Protein 6E8A (pdb70)

Solvent-accessible surface area: 17397 Å² total; per-residue (Å²): 127,76,29,161,104,56,75,88,137,161,53,185,75,66,78,58,55,76,51,59,110,81,108,68,31,40,71,21,72,29,131,31,90,76,102,79,92,132,68,38,145,93,42,123,95,16,28,30,30,22,34,0,73,55,35,153,49,48,18,65,74,1,0,24,87,7,0,47,62,21,29,92,133,6,74,76,5,25,1,16,20,8,107,67,34,136,33,154,90,51,75,2,12,11,1,0,0,7,38,43,46,172,81,133,54,27,0,0,0,4,0,1,0,67,25,125,118,62,6,30,20,13,23,0,37,7,54,7,142,67,80,136,146,6,42,70,50,0,73,89,58,18,132,103,48,83,27,225,68,149,106,59,78,84,132,158,51,181,73,82,79,70,67,79,79,78,108,73,104,55,36,50,50,76,181,40,97,77,76,74,93,130,72,33,146,91,43,111,100,16,28,24,27,15,34,7,86,77,38,146,85,47,16,28,47,3,0,17,147,6,0,75,55,8,41,94,110,5,119,148,0,57,0,23,12,2,63,45,27,136,27,128,79,69,81,2,2,18,1,1,0,13,48,42,51,171,79,132,67,31,2,2,0,6,3,1,1,66,45,125,126,55,13,19,16,16,18,0,38,11,53,9,138,103,89,142,137,6,47,70,45,0,77,88,61,11,100,101,40,118,76

B-factor: mean 71.04, std 31.71, range [31.82, 235.48]

Sequence (291 aa):
ASGQPISLMDGKLSFSLPADMTDQSGKLGTQANNMHVYSDPTGQKAVIVIVGDNTDEALPVLANRLLEQQRSRDPQLQVVTNKSIELKGHTLQQLDSIISAKGQTAYSSIVLGKVDNQLLTIQVTLPADNQQKAQTTAENIINTLVIKGQPISLMDGKLSFSLPADMTDQSGKLQANNMHVYSDPTGQKAVIVIVGDNTDEALPVLANRLLEQQRSRDPQLQVVTNKSIELKGHTLQQLDSIISAKGQTAYSSIVLGKVDNQLLTIQVTLPADNQQKAQTTAENIINTLVI

Structure (mmCIF, N/CA/C/O backbone):
data_6E8A
#
_entry.id   6E8A
#
_cell.length_a   41.715
_cell.length_b   41.715
_cell.length_c   533.438
_cell.angle_alpha   90.000
_cell.angle_beta   90.000
_cell.angle_gamma   120.000
#
_symmetry.space_group_name_H-M   'P 65 2 2'
#
loop_
_entity.id
_entity.type
_entity.pdbx_description
1 polymer 'DUF1795 domain-containing protein'
2 water water
#
loop_
_atom_site.group_PDB
_atom_site.id
_atom_site.type_symbol
_atom_site.label_atom_id
_atom_site.label_alt_id
_atom_site.label_comp_id
_atom_site.label_asym_id
_atom_site.label_entity_id
_atom_site.label_seq_id
_atom_site.pdbx_PDB_ins_code
_atom_site.Cartn_x
_atom_site.Cartn_y
_atom_site.Cartn_z
_atom_site.occupancy
_atom_site.B_iso_or_equiv
_atom_site.auth_seq_id
_atom_site.auth_comp_id
_atom_site.auth_asym_id
_atom_site.auth_atom_id
_atom_site.pdbx_PDB_model_num
ATOM 1 N N . ALA A 1 9 ? 6.565 -26.372 40.895 1.00 61.76 38 ALA A N 1
ATOM 2 C CA . ALA A 1 9 ? 7.541 -27.257 40.195 1.00 57.00 38 ALA A CA 1
ATOM 3 C C . ALA A 1 9 ? 8.948 -27.020 40.760 1.00 52.90 38 ALA A C 1
ATOM 4 O O . ALA A 1 9 ? 9.449 -25.861 40.821 1.00 47.63 38 ALA A O 1
ATOM 6 N N . SER A 1 10 ? 9.597 -28.102 41.194 1.00 49.10 39 SER A N 1
ATOM 7 C CA . SER A 1 10 ? 10.977 -27.996 41.570 1.00 48.27 39 SER A CA 1
ATOM 8 C C . SER A 1 10 ? 11.851 -28.342 40.348 1.00 44.98 39 SER A C 1
ATOM 9 O O . SER A 1 10 ? 11.370 -28.848 39.313 1.00 44.02 39 SER A O 1
ATOM 12 N N . GLY A 1 11 ? 13.106 -27.894 40.370 1.00 42.37 40 GLY A N 1
ATOM 13 C CA . GLY A 1 11 ? 14.057 -28.239 39.323 1.00 43.54 40 GLY A CA 1
ATOM 14 C C . GLY A 1 11 ? 14.663 -29.608 39.571 1.00 43.21 40 GLY A C 1
ATOM 15 O O . GLY A 1 11 ? 14.162 -30.351 40.397 1.00 39.98 40 GLY A O 1
ATOM 16 N N . GLN A 1 12 ? 15.765 -29.918 38.878 1.00 42.94 41 GLN A N 1
ATOM 17 C CA . GLN A 1 12 ? 16.520 -31.136 39.131 1.00 43.34 41 GLN A CA 1
ATOM 18 C C . GLN A 1 12 ? 17.208 -31.011 40.490 1.00 41.49 41 GLN A C 1
ATOM 19 O O . GLN A 1 12 ? 17.640 -29.928 40.875 1.00 40.22 41 GLN A O 1
ATOM 25 N N . PRO A 1 13 ? 17.366 -32.101 41.247 1.00 40.80 42 PRO A N 1
ATOM 26 C CA . PRO A 1 13 ? 18.111 -32.046 42.493 1.00 40.79 42 PRO A CA 1
ATOM 27 C C . PRO A 1 13 ? 19.521 -31.490 42.254 1.00 41.31 42 PRO A C 1
ATOM 28 O O . PRO A 1 13 ? 20.119 -31.741 41.218 1.00 40.64 42 PRO A O 1
ATOM 32 N N . ILE A 1 14 ? 20.004 -30.723 43.229 1.00 41.64 43 ILE A N 1
ATOM 33 C CA . ILE A 1 14 ? 21.343 -30.154 43.228 1.00 42.53 43 ILE A CA 1
ATOM 34 C C . ILE A 1 14 ? 22.186 -30.904 44.254 1.00 44.32 43 ILE A C 1
ATOM 35 O O . ILE A 1 14 ? 21.727 -31.091 45.387 1.00 42.89 43 ILE A O 1
ATOM 40 N N . SER A 1 15 ? 23.392 -31.305 43.831 1.00 45.92 44 SER A N 1
ATOM 41 C CA . SER A 1 15 ? 24.387 -31.964 44.691 1.00 50.12 44 SER A CA 1
ATOM 42 C C . SER A 1 15 ? 25.633 -31.087 44.850 1.00 50.90 44 SER A C 1
ATOM 43 O O . SER A 1 15 ? 26.243 -30.704 43.850 1.00 53.80 44 SER A O 1
ATOM 46 N N . LEU A 1 16 ? 26.000 -30.806 46.104 1.00 5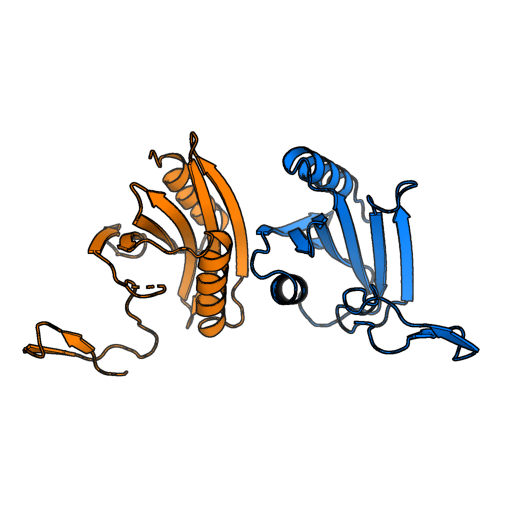0.03 45 LEU A N 1
ATOM 47 C CA . LEU A 1 16 ? 27.155 -29.999 46.459 1.00 52.17 45 LEU A CA 1
ATOM 48 C C . LEU A 1 16 ? 28.008 -30.744 47.484 1.00 54.72 45 LEU A C 1
ATOM 49 O O . LEU A 1 16 ? 27.657 -31.859 47.854 1.00 53.35 45 LEU A O 1
ATOM 54 N N . MET A 1 17 ? 29.106 -30.111 47.925 1.00 57.35 46 MET A N 1
ATOM 55 C CA . MET A 1 17 ? 30.039 -30.701 48.883 1.00 61.62 46 MET A CA 1
ATOM 56 C C . MET A 1 17 ? 30.391 -32.134 48.450 1.00 63.91 46 MET A C 1
ATOM 57 O O . MET A 1 17 ? 30.269 -33.075 49.249 1.00 65.05 46 MET A O 1
ATOM 62 N N . ASP A 1 18 ? 30.783 -32.287 47.176 1.00 65.64 47 ASP A N 1
ATOM 63 C CA . ASP A 1 18 ? 31.106 -33.583 46.536 1.00 68.42 47 ASP A CA 1
ATOM 64 C C . ASP A 1 18 ? 30.039 -34.642 46.827 1.00 65.89 47 ASP A C 1
ATOM 65 O O . ASP A 1 18 ? 30.371 -35.785 47.140 1.00 68.68 47 ASP A O 1
ATOM 70 N N . GLY A 1 19 ? 28.766 -34.261 46.715 1.00 61.93 48 GLY A N 1
ATOM 71 C CA . GLY A 1 19 ? 27.651 -35.183 46.820 1.00 59.25 48 GLY A CA 1
ATOM 72 C C . GLY A 1 19 ? 27.143 -35.367 48.241 1.00 59.57 48 GLY A C 1
ATOM 73 O O . GLY A 1 19 ? 26.140 -36.064 48.437 1.00 59.03 48 GLY A O 1
ATOM 74 N N . LYS A 1 20 ? 27.801 -34.746 49.233 1.00 60.00 49 LYS A N 1
ATOM 75 C CA . LYS A 1 20 ? 27.438 -34.917 50.638 1.00 61.05 49 LYS A CA 1
ATOM 76 C C . LYS A 1 20 ? 26.140 -34.162 50.953 1.00 57.33 49 LYS A C 1
ATOM 77 O O . LYS A 1 20 ? 25.376 -34.569 51.832 1.00 55.89 49 LYS A O 1
ATOM 83 N N . LEU A 1 21 ? 25.912 -33.050 50.237 1.00 54.77 50 LEU A N 1
ATOM 84 C CA . LEU A 1 21 ? 24.761 -32.165 50.437 1.00 51.90 50 LEU A CA 1
ATOM 85 C C . LEU A 1 21 ? 23.921 -32.156 49.161 1.00 48.44 50 LEU A C 1
ATOM 86 O O . LEU A 1 21 ? 24.454 -31.916 48.086 1.00 46.38 50 LEU A O 1
ATOM 91 N N . SER A 1 22 ? 22.611 -32.367 49.312 1.00 45.69 51 SER A N 1
ATOM 92 C CA . SER A 1 22 ? 21.678 -32.278 48.212 1.00 45.29 51 SER A CA 1
ATOM 93 C C . SER A 1 22 ? 20.400 -31.545 48.644 1.00 42.39 51 SER A C 1
ATOM 94 O O . SER A 1 22 ? 20.018 -31.582 49.808 1.00 43.10 51 SER A O 1
ATOM 97 N N . PHE A 1 23 ? 19.744 -30.893 47.685 1.00 39.72 52 PHE A N 1
ATOM 98 C CA . PHE A 1 23 ? 18.482 -30.196 47.868 1.00 38.79 52 PHE A CA 1
ATOM 99 C C . PHE A 1 23 ? 17.855 -29.917 46.487 1.00 37.63 52 PHE A C 1
ATOM 100 O O . PHE A 1 23 ? 18.447 -30.214 45.470 1.00 37.57 52 PHE A O 1
ATOM 108 N N . SER A 1 24 ? 16.658 -29.328 46.476 1.00 38.30 53 SER A N 1
ATOM 109 C CA . SER A 1 24 ? 15.923 -28.951 45.276 1.00 39.27 53 SER A CA 1
ATOM 110 C C . SER A 1 24 ? 15.371 -27.544 45.448 1.00 38.59 53 SER A C 1
ATOM 111 O O . SER A 1 24 ? 14.903 -27.198 46.516 1.00 38.29 53 SER A O 1
ATOM 114 N N . LEU A 1 25 ? 15.330 -26.796 44.350 1.00 37.25 54 LEU A N 1
ATOM 115 C CA . LEU A 1 25 ? 14.849 -25.406 44.336 1.00 38.09 54 LEU A CA 1
ATOM 116 C C . LEU A 1 25 ? 13.679 -25.264 43.364 1.00 37.79 54 LEU A C 1
ATOM 117 O O . LEU A 1 25 ? 13.501 -26.088 42.475 1.00 36.74 54 LEU A O 1
ATOM 122 N N . PRO A 1 26 ? 12.848 -24.213 43.499 1.00 38.49 55 PRO A N 1
ATOM 123 C CA . PRO A 1 26 ? 11.919 -23.830 42.438 1.00 39.47 55 PRO A CA 1
ATOM 124 C C . PRO A 1 26 ? 12.645 -23.890 41.081 1.00 39.29 55 PRO A C 1
ATOM 125 O O . PRO A 1 26 ? 13.841 -23.511 40.962 1.00 38.51 55 PRO A O 1
ATOM 129 N N . ALA A 1 27 ? 11.927 -24.386 40.074 1.00 39.38 56 ALA A N 1
ATOM 130 C CA . ALA A 1 27 ? 12.498 -24.716 38.755 1.00 40.87 56 ALA A CA 1
ATOM 131 C C . ALA A 1 27 ? 13.099 -23.485 38.056 1.00 42.00 56 ALA A C 1
ATOM 132 O O . ALA A 1 27 ? 14.034 -23.640 37.279 1.00 43.43 56 ALA A O 1
ATOM 134 N N . ASP A 1 28 ? 12.606 -22.282 38.371 1.00 42.79 57 ASP A N 1
ATOM 135 C CA . ASP A 1 28 ? 13.092 -21.025 37.756 1.00 44.07 57 ASP A CA 1
ATOM 136 C C . ASP A 1 28 ? 14.478 -20.631 38.297 1.00 42.58 57 ASP A C 1
ATOM 137 O O . ASP A 1 28 ? 15.110 -19.691 37.778 1.00 42.03 57 ASP A O 1
ATOM 142 N N . MET A 1 29 ? 14.981 -21.304 39.342 1.00 40.59 58 MET A N 1
ATOM 143 C CA . MET A 1 29 ? 16.279 -20.941 39.938 1.00 40.80 58 MET A CA 1
ATOM 144 C C . MET A 1 29 ? 17.392 -21.833 39.373 1.00 42.21 58 MET A C 1
ATOM 145 O O . MET A 1 29 ? 17.298 -23.064 39.398 1.00 45.28 58 MET A O 1
ATOM 150 N N . THR A 1 30 ? 18.450 -21.211 38.833 1.00 41.42 59 THR A N 1
ATOM 151 C CA . THR A 1 30 ? 19.495 -21.949 38.154 1.00 42.08 59 THR A CA 1
ATOM 152 C C . THR A 1 30 ? 20.866 -21.463 38.619 1.00 41.45 59 THR A C 1
ATOM 153 O O . THR A 1 30 ? 21.023 -20.353 39.069 1.00 38.62 59 THR A O 1
ATOM 157 N N . ASP A 1 31 ? 21.864 -22.318 38.445 1.00 42.69 60 ASP A N 1
ATOM 158 C CA . ASP A 1 31 ? 23.246 -22.021 38.735 1.00 45.10 60 ASP A CA 1
ATOM 159 C C . ASP A 1 31 ? 23.694 -20.776 37.974 1.00 46.62 60 ASP A C 1
ATOM 160 O O . ASP A 1 31 ? 23.537 -20.740 36.747 1.00 47.36 60 ASP A O 1
ATOM 165 N N . GLN A 1 32 ? 24.279 -19.790 38.680 1.00 45.78 61 GLN A N 1
ATOM 166 C CA . GLN A 1 32 ? 24.665 -18.539 38.070 1.00 47.73 61 GLN A CA 1
ATOM 167 C C . GLN A 1 32 ? 26.092 -18.616 37.497 1.00 51.50 61 GLN A C 1
ATOM 168 O O . GLN A 1 32 ? 26.477 -17.724 36.786 1.00 51.29 61 GLN A O 1
ATOM 174 N N . SER A 1 33 ? 26.849 -19.671 37.803 1.00 53.17 62 SER A N 1
ATOM 175 C CA . SER A 1 33 ? 28.149 -19.896 37.190 1.00 58.74 62 SER A CA 1
ATOM 176 C C . SER A 1 33 ? 27.965 -20.850 36.010 1.00 61.12 62 SER A C 1
ATOM 177 O O . SER A 1 33 ? 27.007 -21.595 35.958 1.00 63.04 62 SER A O 1
ATOM 180 N N . GLY A 1 34 ? 28.867 -20.780 35.041 1.00 64.98 63 GLY A N 1
ATOM 181 C CA . GLY A 1 34 ? 28.855 -21.691 33.898 1.00 69.44 63 GLY A CA 1
ATOM 182 C C . GLY A 1 34 ? 27.776 -21.388 32.860 1.00 69.35 63 GLY A C 1
ATOM 183 O O . GLY A 1 34 ? 27.554 -22.210 31.965 1.00 67.53 63 GLY A O 1
ATOM 184 N N . LYS A 1 35 ? 27.155 -20.199 32.918 1.00 67.45 64 LYS A N 1
ATOM 185 C CA . LYS A 1 35 ? 26.103 -19.832 31.954 1.00 67.34 64 LYS A CA 1
ATOM 186 C C . LYS A 1 35 ? 26.650 -19.779 30.518 1.00 68.12 64 LYS A C 1
ATOM 187 O O . LYS A 1 35 ? 25.878 -19.872 29.586 1.00 67.38 64 LYS A O 1
ATOM 193 N N . LEU A 1 36 ? 27.962 -19.597 30.349 1.00 69.62 65 LEU A N 1
ATOM 194 C CA . LEU A 1 36 ? 28.569 -19.617 29.023 1.00 74.41 65 LEU A CA 1
ATOM 195 C C . LEU A 1 36 ? 29.323 -20.936 28.759 1.00 78.19 65 LEU A C 1
ATOM 196 O O . LEU A 1 36 ? 30.042 -21.031 27.765 1.00 80.20 65 LEU A O 1
ATOM 201 N N . GLY A 1 37 ? 29.144 -21.948 29.621 1.00 77.99 66 GLY A N 1
ATOM 202 C CA . GLY A 1 37 ? 29.796 -23.271 29.455 1.00 82.74 66 GLY A CA 1
ATOM 203 C C . GLY A 1 37 ? 31.271 -23.293 29.858 1.00 86.46 66 GLY A C 1
ATOM 204 O O . GLY A 1 37 ? 31.848 -24.367 30.010 1.00 89.15 66 GLY A O 1
ATOM 205 N N . THR A 1 38 ? 31.885 -22.111 30.011 1.00 88.80 67 THR A N 1
ATOM 206 C CA . THR A 1 38 ? 33.244 -21.935 30.548 1.00 90.81 67 THR A CA 1
ATOM 207 C C . THR A 1 38 ? 33.264 -22.355 32.027 1.00 89.57 67 THR A C 1
ATOM 208 O O . THR A 1 38 ? 32.286 -22.150 32.757 1.00 83.49 67 THR A O 1
ATOM 212 N N . GLN A 1 39 ? 34.385 -22.941 32.467 1.00 78.73 68 GLN A N 1
ATOM 213 C CA . GLN A 1 39 ? 34.548 -23.334 33.865 1.00 80.70 68 GLN A CA 1
ATOM 214 C C . GLN A 1 39 ? 34.982 -22.111 34.680 1.00 76.84 68 GLN A C 1
ATOM 215 O O . GLN A 1 39 ? 36.003 -21.491 34.366 1.00 72.65 68 GLN A O 1
ATOM 221 N N . ALA A 1 40 ? 34.184 -21.793 35.712 1.00 72.18 69 ALA A N 1
ATOM 222 C CA . ALA A 1 40 ? 34.421 -20.690 36.643 1.00 69.22 69 ALA A CA 1
ATOM 223 C C . ALA A 1 40 ? 35.497 -21.088 37.660 1.00 68.84 69 ALA A C 1
ATOM 224 O O . ALA A 1 40 ? 35.377 -22.101 38.322 1.00 73.86 69 ALA A O 1
ATOM 226 N N . ASN A 1 41 ? 36.533 -20.254 37.771 1.00 65.01 70 ASN A N 1
ATOM 227 C CA . ASN A 1 41 ? 37.656 -20.440 38.685 1.00 65.73 70 ASN A CA 1
ATOM 228 C C . ASN A 1 41 ? 37.402 -19.643 39.973 1.00 61.47 70 ASN A C 1
ATOM 229 O O . ASN A 1 41 ? 37.775 -20.064 41.055 1.00 60.91 70 ASN A O 1
ATOM 234 N N . ASN A 1 42 ? 36.788 -18.471 39.827 1.00 58.36 71 ASN A N 1
ATOM 235 C CA . ASN A 1 42 ? 36.570 -17.551 40.938 1.00 60.33 71 ASN A CA 1
ATOM 236 C C . ASN A 1 42 ? 35.170 -16.952 40.799 1.00 55.21 71 ASN A C 1
ATOM 237 O O . ASN A 1 42 ? 34.751 -16.613 39.683 1.00 49.97 71 ASN A O 1
ATOM 242 N N . MET A 1 43 ? 34.469 -16.819 41.930 1.00 50.69 72 MET A N 1
ATOM 243 C CA . MET A 1 43 ? 33.203 -16.101 41.956 1.00 48.73 72 MET A CA 1
ATOM 244 C C . MET A 1 43 ? 33.135 -15.233 43.217 1.00 48.02 72 MET A C 1
ATOM 245 O O . MET A 1 43 ? 33.507 -15.675 44.308 1.00 44.84 72 MET A O 1
ATOM 250 N N . HIS A 1 44 ? 32.638 -14.005 43.043 1.00 42.78 73 HIS A N 1
ATOM 251 C CA . HIS A 1 44 ? 32.432 -13.047 44.130 1.00 44.06 73 HIS A CA 1
ATOM 252 C C . HIS A 1 44 ? 31.022 -12.491 44.028 1.00 41.46 73 HIS A C 1
ATOM 253 O O . HIS A 1 44 ? 30.544 -12.236 42.913 1.00 39.79 73 HIS A O 1
ATOM 260 N N . VAL A 1 45 ? 30.370 -12.341 45.189 1.00 38.62 74 VAL A N 1
ATOM 261 C CA . VAL A 1 45 ? 29.014 -11.874 45.252 1.00 36.85 74 VAL A CA 1
ATOM 262 C C . VAL A 1 45 ? 28.937 -10.725 46.248 1.00 37.71 74 VAL A C 1
ATOM 263 O O . VAL A 1 45 ? 29.333 -10.875 47.422 1.00 39.10 74 VAL A O 1
ATOM 267 N N . TYR A 1 46 ? 28.391 -9.601 45.779 1.00 35.40 75 TYR A N 1
ATOM 268 C CA . TYR A 1 46 ? 28.115 -8.444 46.588 1.00 35.48 75 TYR A CA 1
ATOM 269 C C . TYR A 1 46 ? 26.621 -8.184 46.539 1.00 37.04 75 TYR A C 1
ATOM 270 O O . TYR A 1 46 ? 26.035 -8.254 45.470 1.00 38.89 75 TYR A O 1
ATOM 279 N N . SER A 1 47 ? 26.003 -7.888 47.682 1.00 35.04 76 SER A N 1
ATOM 280 C CA . SER A 1 47 ? 24.587 -7.619 47.648 1.00 34.36 76 SER A CA 1
ATOM 281 C C . SER A 1 47 ? 24.202 -6.719 48.809 1.00 36.22 76 SER A C 1
ATOM 282 O O . SER A 1 47 ? 24.922 -6.628 49.822 1.00 35.89 76 SER A O 1
ATOM 285 N N . ASP A 1 48 ? 23.058 -6.059 48.653 1.00 36.54 77 ASP A N 1
ATOM 286 C CA . ASP A 1 48 ? 22.426 -5.348 49.771 1.00 37.52 77 ASP A CA 1
ATOM 287 C C . ASP A 1 48 ? 21.860 -6.388 50.758 1.00 39.31 77 ASP A C 1
ATOM 288 O O . ASP A 1 48 ? 21.856 -7.585 50.478 1.00 37.80 77 ASP A O 1
ATOM 293 N N . PRO A 1 49 ? 21.340 -5.978 51.934 1.00 43.06 78 PRO A N 1
ATOM 294 C CA . PRO A 1 49 ? 20.851 -6.923 52.941 1.00 44.30 78 PRO A CA 1
ATOM 295 C C . PRO A 1 49 ? 19.709 -7.841 52.484 1.00 44.31 78 PRO A C 1
ATOM 296 O O . PRO A 1 49 ? 19.576 -8.916 53.010 1.00 48.15 78 PRO A O 1
ATOM 300 N N . THR A 1 50 ? 18.922 -7.400 51.498 1.00 42.44 79 THR A N 1
ATOM 301 C CA . THR A 1 50 ? 17.770 -8.134 51.018 1.00 45.93 79 THR A CA 1
ATOM 302 C C . THR A 1 50 ? 18.146 -9.100 49.887 1.00 46.63 79 THR A C 1
ATOM 303 O O . THR A 1 50 ? 17.303 -9.880 49.444 1.00 49.04 79 THR A O 1
ATOM 307 N N . GLY A 1 51 ? 19.372 -8.966 49.354 1.00 43.79 80 GLY A N 1
ATOM 308 C CA . GLY A 1 51 ? 19.846 -9.695 48.181 1.00 43.44 80 GLY A CA 1
ATOM 309 C C . GLY A 1 51 ? 19.209 -9.250 46.879 1.00 43.77 80 GLY A C 1
ATOM 310 O O . GLY A 1 51 ? 19.487 -9.830 45.820 1.00 48.55 80 GLY A O 1
ATOM 311 N N . GLN A 1 52 ? 18.364 -8.213 46.907 1.00 41.36 81 GLN A N 1
ATOM 312 C CA . GLN A 1 52 ? 17.654 -7.829 45.699 1.00 43.07 81 GLN A CA 1
ATOM 313 C C . GLN A 1 52 ? 18.535 -6.974 44.782 1.00 40.80 81 GLN A C 1
ATOM 314 O O . GLN A 1 52 ? 18.303 -6.942 43.554 1.00 39.11 81 GLN A O 1
ATOM 320 N N . LYS A 1 53 ? 19.560 -6.322 45.351 1.00 38.30 82 LYS A N 1
ATOM 321 C CA . LYS A 1 53 ? 20.587 -5.594 44.580 1.00 39.37 82 LYS A CA 1
ATOM 322 C C . LYS A 1 53 ? 21.876 -6.408 44.691 1.00 36.87 82 LYS A C 1
ATOM 323 O O . LYS A 1 53 ? 22.307 -6.707 45.788 1.00 37.47 82 LYS A O 1
ATOM 329 N N . ALA A 1 54 ? 22.442 -6.852 43.571 1.00 35.06 83 ALA A N 1
ATOM 330 C CA . ALA A 1 54 ? 23.525 -7.805 43.593 1.00 34.21 83 ALA A CA 1
ATOM 331 C C . ALA A 1 54 ? 24.474 -7.553 42.412 1.00 34.70 83 ALA A C 1
ATOM 332 O O . ALA A 1 54 ? 24.053 -7.167 41.312 1.00 33.59 83 ALA A O 1
ATOM 334 N N . VAL A 1 55 ? 25.750 -7.808 42.667 1.00 35.02 84 VAL A N 1
ATOM 335 C CA . VAL A 1 55 ? 26.797 -7.851 41.661 1.00 35.42 84 VAL A CA 1
ATOM 336 C C . VAL A 1 55 ? 27.497 -9.187 41.832 1.00 35.44 84 VAL A C 1
ATOM 337 O O . VAL A 1 55 ? 27.972 -9.483 42.931 1.00 34.67 84 VAL A O 1
ATOM 341 N N . ILE A 1 56 ? 27.530 -9.988 40.753 1.00 34.73 85 ILE A N 1
ATOM 342 C CA . ILE A 1 56 ? 28.243 -11.250 40.756 1.00 36.17 85 ILE A CA 1
ATOM 343 C C . ILE A 1 56 ? 29.402 -11.119 39.780 1.00 37.61 85 ILE A C 1
ATOM 344 O O . ILE A 1 56 ? 29.183 -10.785 38.616 1.00 36.07 85 ILE A O 1
ATOM 349 N N . VAL A 1 57 ? 30.613 -11.389 40.259 1.00 36.89 86 VAL A N 1
ATOM 350 C CA . VAL A 1 57 ? 31.799 -11.338 39.426 1.00 39.09 86 VAL A CA 1
ATOM 351 C C . VAL A 1 57 ? 32.319 -12.765 39.282 1.00 39.36 86 VAL A C 1
ATOM 352 O O . VAL A 1 57 ? 32.597 -13.391 40.298 1.00 40.08 86 VAL A O 1
ATOM 356 N N . ILE A 1 58 ? 32.428 -13.238 38.034 1.00 39.87 87 ILE A N 1
ATOM 357 C CA . ILE A 1 58 ? 32.966 -14.563 37.725 1.00 42.46 87 ILE A CA 1
ATOM 358 C C . ILE A 1 58 ? 34.193 -14.420 36.830 1.00 43.67 87 ILE A C 1
ATOM 359 O O . ILE A 1 58 ? 34.155 -13.710 35.824 1.00 43.99 87 ILE A O 1
ATOM 364 N N . VAL A 1 59 ? 35.256 -15.130 37.201 1.00 44.40 88 VAL A N 1
ATOM 365 C CA . VAL A 1 59 ? 36.473 -15.244 36.433 1.00 47.52 88 VAL A CA 1
ATOM 366 C C . VAL A 1 59 ? 36.630 -16.720 36.057 1.00 49.07 88 VAL A C 1
ATOM 367 O O . VAL A 1 59 ? 36.632 -17.566 36.929 1.00 49.56 88 VAL A O 1
ATOM 371 N N . GLY A 1 60 ? 36.681 -17.010 34.754 1.00 50.00 89 GLY A N 1
ATOM 372 C CA . GLY A 1 60 ? 36.829 -18.374 34.243 1.00 52.27 89 GLY A CA 1
ATOM 373 C C . GLY A 1 60 ? 37.878 -18.470 33.150 1.00 54.77 89 GLY A C 1
ATOM 374 O O . GLY A 1 60 ? 38.498 -17.477 32.794 1.00 55.61 89 GLY A O 1
ATOM 375 N N . ASP A 1 61 ? 38.042 -19.670 32.592 1.00 57.88 90 ASP A N 1
ATOM 376 C CA . ASP A 1 61 ? 38.971 -19.926 31.495 1.00 62.19 90 ASP A CA 1
ATOM 377 C C . ASP A 1 61 ? 38.548 -19.102 30.272 1.00 61.01 90 ASP A C 1
ATOM 378 O O . ASP A 1 61 ? 37.369 -18.789 30.087 1.00 57.17 90 ASP A O 1
ATOM 383 N N . ASN A 1 62 ? 39.530 -18.742 29.442 1.00 63.13 91 ASN A N 1
ATOM 384 C CA . ASN A 1 62 ? 39.273 -17.984 28.232 1.00 64.41 91 ASN A CA 1
ATOM 385 C C . ASN A 1 62 ? 38.481 -18.873 27.267 1.00 65.64 91 ASN A C 1
ATOM 386 O O . ASN A 1 62 ? 38.426 -20.072 27.433 1.00 65.57 91 ASN A O 1
ATOM 391 N N . THR A 1 63 ? 37.841 -18.242 26.282 1.00 66.66 92 THR A N 1
ATOM 392 C CA . THR A 1 63 ? 37.247 -18.921 25.150 1.00 70.23 92 THR A CA 1
ATOM 393 C C . THR A 1 63 ? 37.634 -18.204 23.856 1.00 72.65 92 THR A C 1
ATOM 394 O O . THR A 1 63 ? 37.902 -17.015 23.867 1.00 71.12 92 THR A O 1
ATOM 398 N N . ASP A 1 64 ? 37.604 -18.949 22.748 1.00 77.32 93 ASP A N 1
ATOM 399 C CA . ASP A 1 64 ? 37.884 -18.428 21.419 1.00 81.07 93 ASP A CA 1
ATOM 400 C C . ASP A 1 64 ? 36.682 -17.625 20.903 1.00 79.42 93 ASP A C 1
ATOM 401 O O . ASP A 1 64 ? 36.845 -16.760 20.043 1.00 79.17 93 ASP A O 1
ATOM 406 N N . GLU A 1 65 ? 35.491 -17.914 21.439 1.00 76.71 94 GLU A N 1
ATOM 407 C CA . GLU A 1 65 ? 34.254 -17.227 21.063 1.00 78.40 94 GLU A CA 1
ATOM 408 C C . GLU A 1 65 ? 34.388 -15.710 21.295 1.00 74.23 94 GLU A C 1
ATOM 409 O O . GLU A 1 65 ? 34.815 -15.266 22.377 1.00 69.16 94 GLU A O 1
ATOM 415 N N . ALA A 1 66 ? 34.021 -14.913 20.286 1.00 67.50 95 ALA A N 1
ATOM 416 C CA . ALA A 1 66 ? 34.174 -13.448 20.356 1.00 65.80 95 ALA A CA 1
ATOM 417 C C . ALA A 1 66 ? 33.195 -12.873 21.385 1.00 59.22 95 ALA A C 1
ATOM 418 O O . ALA A 1 66 ? 32.128 -13.418 21.589 1.00 56.98 95 ALA A O 1
ATOM 420 N N . LEU A 1 67 ? 33.554 -11.747 22.007 1.00 56.83 96 LEU A N 1
ATOM 421 C CA . LEU A 1 67 ? 32.764 -11.211 23.109 1.00 54.16 96 LEU A CA 1
ATOM 422 C C . LEU A 1 67 ? 31.375 -10.788 22.645 1.00 52.35 96 LEU A C 1
ATOM 423 O O . LEU A 1 67 ? 30.408 -11.048 23.366 1.00 50.23 96 LEU A O 1
ATOM 428 N N . PRO A 1 68 ? 31.202 -10.171 21.450 1.00 54.37 97 PRO A N 1
ATOM 429 C CA . PRO A 1 68 ? 29.859 -9.829 20.979 1.00 53.85 97 PRO A CA 1
ATOM 430 C C . PRO A 1 68 ? 28.985 -11.089 20.803 1.00 54.52 97 PRO A C 1
ATOM 431 O O . PRO A 1 68 ? 27.766 -11.014 21.011 1.00 54.25 97 PRO A O 1
ATOM 435 N N . VAL A 1 69 ? 29.616 -12.217 20.453 1.00 55.22 98 VAL A N 1
ATOM 436 C CA . VAL A 1 69 ? 28.929 -13.494 20.233 1.00 57.39 98 VAL A CA 1
ATOM 437 C C . VAL A 1 69 ? 28.467 -14.054 21.588 1.00 54.54 98 VAL A C 1
ATOM 438 O O . VAL A 1 69 ? 27.322 -14.477 21.711 1.00 52.94 98 VAL A O 1
ATOM 442 N N . LEU A 1 70 ? 29.346 -14.022 22.602 1.00 53.82 99 LEU A N 1
ATOM 443 C CA . LEU A 1 70 ? 28.977 -14.416 23.976 1.00 52.57 99 LEU A CA 1
ATOM 444 C C . LEU A 1 70 ? 27.819 -13.554 24.467 1.00 50.69 99 LEU A C 1
ATOM 445 O O . LEU A 1 70 ? 26.849 -14.089 25.020 1.00 48.75 99 LEU A O 1
ATOM 450 N N . ALA A 1 71 ? 27.907 -12.239 24.251 1.00 48.21 100 ALA A N 1
ATOM 451 C CA . ALA A 1 71 ? 26.850 -11.311 24.674 1.00 47.24 100 ALA A CA 1
ATOM 452 C C . ALA A 1 71 ? 25.523 -11.694 24.017 1.00 46.86 100 ALA A C 1
ATOM 453 O O . ALA A 1 71 ? 24.466 -11.728 24.682 1.00 45.81 100 ALA A O 1
ATOM 455 N N . ASN A 1 72 ? 25.579 -11.977 22.719 1.00 50.14 101 ASN A N 1
ATOM 456 C CA . ASN A 1 72 ? 24.373 -12.383 21.972 1.00 54.92 101 ASN A CA 1
ATOM 457 C C . ASN A 1 72 ? 23.790 -13.681 22.550 1.00 55.34 101 ASN A C 1
ATOM 458 O O . ASN A 1 72 ? 22.593 -13.796 22.654 1.00 54.26 101 ASN A O 1
ATOM 463 N N . ARG A 1 73 ? 24.640 -14.635 22.936 1.00 54.87 102 ARG A N 1
ATOM 464 C CA . ARG A 1 73 ? 24.189 -15.876 23.602 1.00 56.19 102 ARG A CA 1
ATOM 465 C C . ARG A 1 73 ? 23.498 -15.571 24.937 1.00 51.15 102 ARG A C 1
ATOM 466 O O . ARG A 1 73 ? 22.486 -16.207 25.251 1.00 47.80 102 ARG A O 1
ATOM 474 N N . LEU A 1 74 ? 24.030 -14.632 25.741 1.00 45.70 103 LEU A N 1
ATOM 475 C CA . LEU A 1 74 ? 23.422 -14.323 27.033 1.00 46.17 103 LEU A CA 1
ATOM 476 C C . LEU A 1 74 ? 22.061 -13.676 26.796 1.00 43.73 103 LEU A C 1
ATOM 477 O O . LEU A 1 74 ? 21.093 -13.980 27.491 1.00 42.15 103 LEU A O 1
ATOM 482 N N . LEU A 1 75 ? 21.998 -12.823 25.779 1.00 43.21 104 LEU A N 1
ATOM 483 C CA . LEU A 1 75 ? 20.779 -12.132 25.398 1.00 44.79 104 LEU A CA 1
ATOM 484 C C . LEU A 1 75 ? 19.709 -13.164 25.025 1.00 47.49 104 LEU A C 1
ATOM 485 O O . LEU A 1 75 ? 18.571 -13.068 25.471 1.00 47.99 104 LEU A O 1
ATOM 490 N N . GLU A 1 76 ? 20.092 -14.152 24.205 1.00 46.66 105 GLU A N 1
ATOM 491 C CA . GLU A 1 76 ? 19.190 -15.208 23.783 1.00 50.95 105 GLU A CA 1
ATOM 492 C C . GLU A 1 76 ? 18.748 -16.068 24.971 1.00 49.91 105 GLU A C 1
ATOM 493 O O . GLU A 1 76 ? 17.593 -16.429 25.004 1.00 48.57 105 GLU A O 1
ATOM 499 N N . GLN A 1 77 ? 19.650 -16.391 25.911 1.00 47.31 106 GLN A N 1
ATOM 500 C CA . GLN A 1 77 ? 19.269 -17.119 27.139 1.00 50.91 106 GLN A CA 1
ATOM 501 C C . GLN A 1 77 ? 18.193 -16.312 27.890 1.00 46.85 106 GLN A C 1
ATOM 502 O O . GLN A 1 77 ? 17.184 -16.856 28.320 1.00 47.31 106 GLN A O 1
ATOM 508 N N . GLN A 1 78 ? 18.411 -15.002 28.039 1.00 42.58 107 GLN A N 1
ATOM 509 C CA . GLN A 1 78 ? 17.473 -14.120 28.730 1.00 42.96 107 GLN A CA 1
ATOM 510 C C . GLN A 1 78 ? 16.116 -14.098 28.007 1.00 43.71 107 GLN A C 1
ATOM 511 O O . GLN A 1 78 ? 15.065 -14.207 28.639 1.00 42.34 107 GLN A O 1
ATOM 517 N N . ARG A 1 79 ? 16.128 -14.037 26.665 1.00 43.12 108 ARG A N 1
ATOM 518 C CA . ARG A 1 79 ? 14.910 -13.930 25.895 1.00 44.96 108 ARG A CA 1
ATOM 519 C C . ARG A 1 79 ? 14.119 -15.251 25.926 1.00 48.35 108 ARG A C 1
ATOM 520 O O . ARG A 1 79 ? 12.910 -15.223 25.773 1.00 48.12 108 ARG A O 1
ATOM 528 N N . SER A 1 80 ? 14.791 -16.396 26.096 1.00 49.81 109 SER A N 1
ATOM 529 C CA . SER A 1 80 ? 14.108 -17.695 26.179 1.00 53.98 109 SER A CA 1
ATOM 530 C C . SER A 1 80 ? 13.280 -17.778 27.468 1.00 53.77 109 SER A C 1
ATOM 531 O O . SER A 1 80 ? 12.266 -18.425 27.486 1.00 55.96 109 SER A O 1
ATOM 534 N N . ARG A 1 81 ? 13.719 -17.099 28.533 1.00 51.64 110 ARG A N 1
ATOM 535 C CA . ARG A 1 81 ? 13.010 -17.081 29.825 1.00 53.61 110 ARG A CA 1
ATOM 536 C C . ARG A 1 81 ? 11.965 -15.946 29.828 1.00 52.96 110 ARG A C 1
ATOM 537 O O . ARG A 1 81 ? 10.954 -16.025 30.539 1.00 50.36 110 ARG A O 1
ATOM 545 N N . ASP A 1 82 ? 12.232 -14.865 29.078 1.00 48.13 111 ASP A N 1
ATOM 546 C CA . ASP A 1 82 ? 11.395 -13.653 29.093 1.00 48.04 111 ASP A CA 1
ATOM 547 C C . ASP A 1 82 ? 11.124 -13.189 27.653 1.00 49.01 111 ASP A C 1
ATOM 548 O O . ASP A 1 82 ? 11.921 -12.431 27.085 1.00 45.44 111 ASP A O 1
ATOM 553 N N . PRO A 1 83 ? 9.980 -13.584 27.044 1.00 49.24 112 PRO A N 1
ATOM 554 C CA . PRO A 1 83 ? 9.636 -13.202 25.669 1.00 51.19 112 PRO A CA 1
ATOM 555 C C . PRO A 1 83 ? 9.381 -11.702 25.433 1.00 49.92 112 PRO A C 1
ATOM 556 O O . PRO A 1 83 ? 9.192 -11.270 24.280 1.00 52.11 112 PRO A O 1
ATOM 560 N N . GLN A 1 84 ? 9.384 -10.913 26.513 1.00 51.21 113 GLN A N 1
ATOM 561 C CA . GLN A 1 84 ? 9.240 -9.480 26.438 1.00 52.95 113 GLN A CA 1
ATOM 562 C C . GLN A 1 84 ? 10.515 -8.767 26.898 1.00 48.42 113 GLN A C 1
ATOM 563 O O . GLN A 1 84 ? 10.471 -7.569 27.194 1.00 46.72 113 GLN A O 1
ATOM 569 N N . LEU A 1 85 ? 11.646 -9.483 26.901 1.00 45.61 114 LEU A N 1
ATOM 570 C CA . LEU A 1 85 ? 12.916 -8.900 27.322 1.00 41.76 114 LEU A CA 1
ATOM 571 C C . LEU A 1 85 ? 13.160 -7.567 26.611 1.00 41.84 114 LEU A C 1
ATOM 572 O O . LEU A 1 85 ? 13.090 -7.486 25.382 1.00 41.82 114 LEU A O 1
ATOM 577 N N . GLN A 1 86 ? 13.543 -6.553 27.388 1.00 40.65 115 GLN A N 1
ATOM 578 C CA . GLN A 1 86 ? 13.987 -5.293 26.838 1.00 43.47 115 GLN A CA 1
ATOM 579 C C . GLN A 1 86 ? 15.519 -5.282 26.811 1.00 41.19 115 GLN A C 1
ATOM 580 O O . GLN A 1 86 ? 16.167 -5.575 27.801 1.00 40.43 115 GLN A O 1
ATOM 586 N N . VAL A 1 87 ? 16.080 -5.019 25.630 1.00 42.36 116 VAL A N 1
ATOM 587 C CA . VAL A 1 87 ? 17.485 -4.775 25.485 1.00 42.20 116 VAL A CA 1
ATOM 588 C C . VAL A 1 87 ? 17.673 -3.257 25.461 1.00 44.57 116 VAL A C 1
ATOM 589 O O . VAL A 1 87 ? 17.191 -2.566 24.551 1.00 44.87 116 VAL A O 1
ATOM 593 N N . VAL A 1 88 ? 18.390 -2.743 26.469 1.00 42.07 117 VAL A N 1
ATOM 594 C CA . VAL A 1 88 ? 18.646 -1.340 26.652 1.00 43.75 117 VAL A CA 1
ATOM 595 C C . VAL A 1 88 ? 19.955 -0.980 25.947 1.00 44.94 117 VAL A C 1
ATOM 596 O O . VAL A 1 88 ? 20.035 0.035 25.299 1.00 47.17 117 VAL A O 1
ATOM 600 N N . THR A 1 89 ? 20.976 -1.825 26.106 1.00 44.19 118 THR A N 1
ATOM 601 C CA . THR A 1 89 ? 22.327 -1.565 25.646 1.00 50.29 118 THR A CA 1
ATOM 602 C C . THR A 1 89 ? 22.954 -2.884 25.205 1.00 47.49 118 THR A C 1
ATOM 603 O O . THR A 1 89 ? 22.881 -3.822 25.937 1.00 42.37 118 THR A O 1
ATOM 607 N N . ASN A 1 90 ? 23.606 -2.921 24.031 1.00 47.31 119 ASN A N 1
ATOM 608 C CA . ASN A 1 90 ? 24.393 -4.095 23.661 1.00 48.03 119 ASN A CA 1
ATOM 609 C C . ASN A 1 90 ? 25.571 -3.626 22.826 1.00 54.79 119 ASN A C 1
ATOM 610 O O . ASN A 1 90 ? 25.406 -3.419 21.638 1.00 53.01 119 ASN A O 1
ATOM 615 N N . LYS A 1 91 ? 26.701 -3.315 23.472 1.00 53.07 120 LYS A N 1
ATOM 616 C CA . LYS A 1 91 ? 27.698 -2.518 22.786 1.00 59.43 120 LYS A CA 1
ATOM 617 C C . LYS A 1 91 ? 29.090 -2.815 23.344 1.00 59.94 120 LYS A C 1
ATOM 618 O O . LYS A 1 91 ? 29.264 -3.286 24.443 1.00 51.28 120 LYS A O 1
ATOM 624 N N . SER A 1 92 ? 30.088 -2.447 22.546 1.00 59.32 121 SER A N 1
ATOM 625 C CA . SER A 1 92 ? 31.468 -2.505 22.938 1.00 60.72 121 SER A CA 1
ATOM 626 C C . SER A 1 92 ? 31.762 -1.271 23.792 1.00 62.04 121 SER A C 1
ATOM 627 O O . SER A 1 92 ? 31.209 -0.213 23.531 1.00 64.41 121 SER A O 1
ATOM 630 N N . ILE A 1 93 ? 32.638 -1.407 24.792 1.00 57.94 122 ILE A N 1
ATOM 631 C CA . ILE A 1 93 ? 33.152 -0.269 25.525 1.00 61.55 122 ILE A CA 1
ATOM 632 C C . ILE A 1 93 ? 34.678 -0.420 25.641 1.00 62.78 122 ILE A C 1
ATOM 633 O O . ILE A 1 93 ? 35.184 -1.537 25.619 1.00 61.15 122 ILE A O 1
ATOM 638 N N . GLU A 1 94 ? 35.386 0.709 25.744 1.00 62.44 123 GLU A N 1
ATOM 639 C CA . GLU A 1 94 ? 36.844 0.725 25.730 1.00 66.94 123 GLU A CA 1
ATOM 640 C C . GLU A 1 94 ? 37.355 1.093 27.123 1.00 65.47 123 GLU A C 1
ATOM 641 O O . GLU A 1 94 ? 37.055 2.160 27.626 1.00 66.15 123 GLU A O 1
ATOM 647 N N . LEU A 1 95 ? 38.148 0.203 27.709 1.00 63.74 124 LEU A N 1
ATOM 648 C CA . LEU A 1 95 ? 38.839 0.455 28.946 1.00 66.96 124 LEU A CA 1
ATOM 649 C C . LEU A 1 95 ? 40.330 0.236 28.692 1.00 72.46 124 LEU A C 1
ATOM 650 O O . LEU A 1 95 ? 40.795 -0.894 28.720 1.00 71.06 124 LEU A O 1
ATOM 655 N N . LYS A 1 96 ? 41.032 1.320 28.377 1.00 77.29 125 LYS A N 1
ATOM 656 C CA . LYS A 1 96 ? 42.481 1.348 28.378 1.00 85.74 125 LYS A CA 1
ATOM 657 C C . LYS A 1 96 ? 43.034 0.124 27.632 1.00 84.65 125 LYS A C 1
ATOM 658 O O . LYS A 1 96 ? 43.671 -0.758 28.222 1.00 85.85 125 LYS A O 1
ATOM 664 N N . GLY A 1 97 ? 42.722 0.052 26.335 1.00 82.66 126 GLY A N 1
ATOM 665 C CA . GLY A 1 97 ? 43.295 -0.953 25.431 1.00 83.60 126 GLY A CA 1
ATOM 666 C C . GLY A 1 97 ? 42.454 -2.218 25.314 1.00 79.69 126 GLY A C 1
ATOM 667 O O . GLY A 1 97 ? 42.598 -2.943 24.312 1.00 75.95 126 GLY A O 1
ATOM 668 N N . HIS A 1 98 ? 41.586 -2.462 26.312 1.00 74.06 127 HIS A N 1
ATOM 669 C CA . HIS A 1 98 ? 40.695 -3.632 26.382 1.00 72.95 127 HIS A CA 1
ATOM 670 C C . HIS A 1 98 ? 39.319 -3.287 25.800 1.00 69.07 127 HIS A C 1
ATOM 671 O O . HIS A 1 98 ? 38.691 -2.292 26.175 1.00 65.33 127 HIS A O 1
ATOM 678 N N . THR A 1 99 ? 38.828 -4.124 24.880 1.00 67.30 128 THR A N 1
ATOM 679 C CA . THR A 1 99 ? 37.450 -4.038 24.465 1.00 65.64 128 THR A CA 1
ATOM 680 C C . THR A 1 99 ? 36.671 -4.952 25.421 1.00 63.76 128 THR A C 1
ATOM 681 O O . THR A 1 99 ? 37.089 -6.096 25.758 1.00 67.98 128 THR A O 1
ATOM 685 N N . LEU A 1 100 ? 35.627 -4.371 26.009 1.00 55.47 129 LEU A N 1
ATOM 686 C CA . LEU A 1 100 ? 34.672 -5.100 26.788 1.00 51.25 129 LEU A CA 1
ATOM 687 C C . LEU A 1 100 ? 33.339 -5.004 26.063 1.00 49.43 129 LEU A C 1
ATOM 688 O O . LEU A 1 100 ? 33.180 -4.162 25.231 1.00 50.59 129 LEU A O 1
ATOM 693 N N . GLN A 1 101 ? 32.421 -5.917 26.387 1.00 45.73 130 GLN A N 1
ATOM 694 C CA . GLN A 1 101 ? 31.104 -5.895 25.858 1.00 46.83 130 GLN A CA 1
ATOM 695 C C . GLN A 1 101 ? 30.133 -5.674 27.015 1.00 45.93 130 GLN A C 1
ATOM 696 O O . GLN A 1 101 ? 30.286 -6.281 28.082 1.00 44.09 130 GLN A O 1
ATOM 702 N N . GLN A 1 102 ? 29.152 -4.793 26.799 1.00 45.24 131 GLN A N 1
ATOM 703 C CA . GLN A 1 102 ? 28.172 -4.457 27.815 1.00 42.77 131 GLN A CA 1
ATOM 704 C C . GLN A 1 102 ? 26.779 -4.774 27.264 1.00 42.55 131 GLN A C 1
ATOM 705 O O . GLN A 1 102 ? 26.403 -4.330 26.172 1.00 44.02 131 GLN A O 1
ATOM 711 N N . LEU A 1 103 ? 26.036 -5.561 28.036 1.00 40.91 132 LEU A N 1
ATOM 712 C CA . LEU A 1 103 ? 24.691 -5.930 27.719 1.00 39.36 132 LEU A CA 1
ATOM 713 C C . LEU A 1 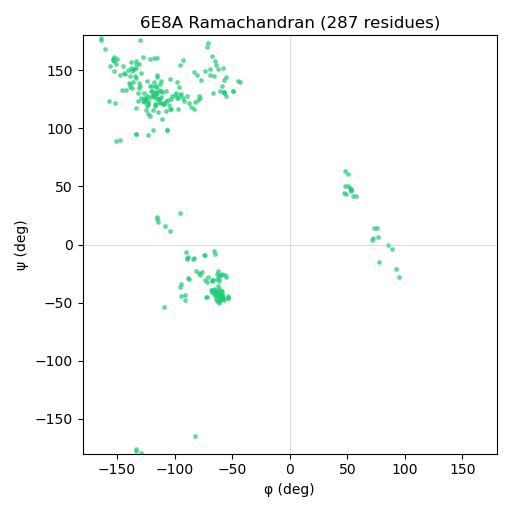103 ? 23.795 -5.503 28.880 1.00 38.25 132 LEU A C 1
ATOM 714 O O . LEU A 1 103 ? 23.855 -6.100 29.950 1.00 38.11 132 LEU A O 1
ATOM 719 N N . ASP A 1 104 ? 22.924 -4.522 28.642 1.00 37.57 133 ASP A N 1
ATOM 720 C CA . ASP A 1 104 ? 21.971 -4.098 29.647 1.00 37.05 133 ASP A CA 1
ATOM 721 C C . ASP A 1 104 ? 20.581 -4.486 29.155 1.00 38.44 133 ASP A C 1
ATOM 722 O O . ASP A 1 104 ? 20.258 -4.292 27.992 1.00 39.91 133 ASP A O 1
ATOM 727 N N . SER A 1 105 ? 19.758 -4.991 30.070 1.00 37.77 134 SER A N 1
ATOM 728 C CA . SER A 1 105 ? 18.466 -5.485 29.733 1.00 38.22 134 SER A CA 1
ATOM 729 C C . SER A 1 105 ? 17.522 -5.328 30.922 1.00 37.67 134 SER A C 1
ATOM 730 O O . SER A 1 105 ? 17.980 -5.172 32.087 1.00 37.60 134 SER A O 1
ATOM 733 N N . ILE A 1 106 ? 16.224 -5.264 30.614 1.00 38.84 135 ILE A N 1
ATOM 734 C CA . ILE A 1 106 ? 15.179 -5.319 31.618 1.00 40.09 135 ILE A CA 1
ATOM 735 C C . ILE A 1 106 ? 14.501 -6.681 31.510 1.00 39.18 135 ILE A C 1
ATOM 736 O O . ILE A 1 106 ? 13.896 -6.987 30.503 1.00 39.25 135 ILE A O 1
ATOM 741 N N . ILE A 1 107 ? 14.656 -7.473 32.575 1.00 38.71 136 ILE A N 1
ATOM 742 C CA . ILE A 1 107 ? 14.280 -8.854 32.643 1.00 40.43 136 ILE A CA 1
ATOM 743 C C . ILE A 1 107 ? 13.087 -8.960 33.600 1.00 42.72 136 ILE A C 1
ATOM 744 O O . ILE A 1 107 ? 13.131 -8.450 34.720 1.00 39.45 136 ILE A O 1
ATOM 749 N N . SER A 1 108 ? 12.049 -9.654 33.152 1.00 45.37 137 SER A N 1
ATOM 750 C CA . SER A 1 108 ? 10.851 -9.870 33.932 1.00 50.37 137 SER A CA 1
ATOM 751 C C . SER A 1 108 ? 10.638 -11.373 34.095 1.00 50.51 137 SER A C 1
ATOM 752 O O . SER A 1 108 ? 10.812 -12.109 33.156 1.00 50.36 137 SER A O 1
ATOM 755 N N . ALA A 1 109 ? 10.285 -11.782 35.312 1.00 52.27 138 ALA A N 1
ATOM 756 C CA . ALA A 1 109 ? 9.861 -13.139 35.587 1.00 57.06 138 ALA A CA 1
ATOM 757 C C . ALA A 1 109 ? 8.907 -13.117 36.788 1.00 58.01 138 ALA A C 1
ATOM 758 O O . ALA A 1 109 ? 9.263 -12.591 37.864 1.00 54.95 138 ALA A O 1
ATOM 760 N N . LYS A 1 110 ? 7.680 -13.613 36.577 1.00 62.59 139 LYS A N 1
ATOM 761 C CA . LYS A 1 110 ? 6.700 -13.880 37.648 1.00 67.57 139 LYS A CA 1
ATOM 762 C C . LYS A 1 110 ? 6.436 -12.632 38.498 1.00 70.20 139 LYS A C 1
ATOM 763 O O . LYS A 1 110 ? 6.390 -12.722 39.708 1.00 79.00 139 LYS A O 1
ATOM 769 N N . GLY A 1 111 ? 6.306 -11.463 37.870 1.00 71.76 140 GLY A N 1
ATOM 770 C CA . GLY A 1 111 ? 6.024 -10.227 38.622 1.00 71.96 140 GLY A CA 1
ATOM 771 C C . GLY A 1 111 ? 7.234 -9.647 39.348 1.00 69.55 140 GLY A C 1
ATOM 772 O O . GLY A 1 111 ? 7.079 -8.704 40.103 1.00 75.76 140 GLY A O 1
ATOM 773 N N . GLN A 1 112 ? 8.435 -10.211 39.146 1.00 60.31 141 GLN A N 1
ATOM 774 C CA . GLN A 1 112 ? 9.693 -9.562 39.512 1.00 58.28 141 GLN A CA 1
ATOM 775 C C . GLN A 1 112 ? 10.274 -8.907 38.253 1.00 51.91 141 GLN A C 1
ATOM 776 O O . GLN A 1 112 ? 10.223 -9.521 37.198 1.00 49.80 141 GLN A O 1
ATOM 782 N N . THR A 1 113 ? 10.830 -7.695 38.393 1.00 49.18 142 THR A N 1
ATOM 783 C CA . THR A 1 113 ? 11.504 -7.028 37.273 1.00 49.75 142 THR A CA 1
ATOM 784 C C . THR A 1 113 ? 12.859 -6.544 37.767 1.00 45.37 142 THR A C 1
ATOM 785 O O . THR A 1 113 ? 12.966 -5.959 38.849 1.00 48.25 142 THR A O 1
ATOM 789 N N . ALA A 1 114 ? 13.881 -6.794 36.964 1.00 39.82 143 ALA A N 1
ATOM 790 C CA . ALA A 1 114 ? 15.209 -6.375 37.269 1.00 40.84 143 ALA A CA 1
ATOM 791 C C . ALA A 1 114 ? 15.827 -5.635 36.102 1.00 40.36 143 ALA A C 1
ATOM 792 O O . ALA A 1 114 ? 15.591 -5.969 34.923 1.00 38.67 143 ALA A O 1
ATOM 794 N N . TYR A 1 115 ? 16.679 -4.672 36.449 1.00 38.15 144 TYR A N 1
ATOM 795 C CA . TYR A 1 115 ? 17.611 -4.117 35.467 1.00 35.78 144 TYR A CA 1
ATOM 796 C C . TYR A 1 115 ? 18.896 -4.922 35.607 1.00 35.01 144 TYR A C 1
ATOM 797 O O . TYR A 1 115 ? 19.379 -5.109 36.712 1.00 35.96 144 TYR A O 1
ATOM 806 N N . SER A 1 116 ? 19.372 -5.487 34.504 1.00 35.43 145 SER A N 1
ATOM 807 C CA . SER A 1 116 ? 20.552 -6.319 34.455 1.00 34.76 145 SER A CA 1
ATOM 808 C C . SER A 1 116 ? 21.582 -5.605 33.580 1.00 34.73 145 SER A C 1
ATOM 809 O O . SER A 1 116 ? 21.257 -5.111 32.497 1.00 35.34 145 SER A O 1
ATOM 812 N N . SER A 1 117 ? 22.790 -5.448 34.109 1.00 34.93 146 SER A N 1
ATOM 813 C CA . SER A 1 117 ? 23.938 -4.899 33.355 1.00 36.05 146 SER A CA 1
ATOM 814 C C . SER A 1 117 ? 25.069 -5.919 33.435 1.00 35.93 146 SER A C 1
ATOM 815 O O . SER A 1 117 ? 25.498 -6.282 34.538 1.00 36.07 146 SER A O 1
ATOM 818 N N . ILE A 1 118 ? 25.437 -6.461 32.270 1.00 35.95 147 ILE A N 1
ATOM 819 C CA . ILE A 1 118 ? 26.481 -7.461 32.205 1.00 37.61 147 ILE A CA 1
ATOM 820 C C . ILE A 1 118 ? 27.659 -6.893 31.411 1.00 38.68 147 ILE A C 1
ATOM 821 O O . ILE A 1 118 ? 27.481 -6.374 30.312 1.00 37.81 147 ILE A O 1
ATOM 826 N N . VAL A 1 119 ? 28.860 -7.009 31.983 1.00 38.39 148 VAL A N 1
ATOM 827 C CA . VAL A 1 119 ? 30.057 -6.650 31.259 1.00 39.49 148 VAL A CA 1
ATOM 828 C C . VAL A 1 119 ? 30.890 -7.917 31.090 1.00 39.79 148 VAL A C 1
ATOM 829 O O . VAL A 1 119 ? 31.046 -8.686 32.029 1.00 39.00 148 VAL A O 1
ATOM 833 N N . LEU A 1 120 ? 31.336 -8.152 29.848 1.00 40.76 149 LEU A N 1
ATOM 834 C CA . LEU A 1 120 ? 32.216 -9.264 29.521 1.00 42.08 149 LEU A CA 1
ATOM 835 C C . LEU A 1 120 ? 33.552 -8.720 29.053 1.00 42.70 149 LEU A C 1
ATOM 836 O O . LEU A 1 120 ? 33.614 -7.725 28.339 1.00 43.04 149 LEU A O 1
ATOM 841 N N . GLY A 1 121 ? 34.617 -9.423 29.416 1.00 41.84 150 GLY A N 1
ATOM 842 C CA . GLY A 1 121 ? 35.931 -9.053 29.007 1.00 46.03 150 GLY A CA 1
ATOM 843 C C . GLY A 1 121 ? 36.831 -10.266 28.944 1.00 46.16 150 GLY A C 1
ATOM 844 O O . GLY A 1 121 ? 36.588 -11.262 29.614 1.00 44.88 150 GLY A O 1
ATOM 845 N N . LYS A 1 122 ? 37.892 -10.128 28.157 1.00 49.40 151 LYS A N 1
ATOM 846 C CA . LYS A 1 122 ? 38.969 -11.056 28.142 1.00 53.53 151 LYS A CA 1
ATOM 847 C C . LYS A 1 122 ? 40.180 -10.349 28.745 1.00 56.31 151 LYS A C 1
ATOM 848 O O . LYS A 1 122 ? 40.735 -9.468 28.118 1.00 62.53 151 LYS A O 1
ATOM 854 N N . VAL A 1 123 ? 40.553 -10.752 29.960 1.00 56.10 152 VAL A N 1
ATOM 855 C CA . VAL A 1 123 ? 41.570 -10.085 30.771 1.00 60.80 152 VAL A CA 1
ATOM 856 C C . VAL A 1 123 ? 42.539 -11.151 31.289 1.00 65.38 152 VAL A C 1
ATOM 857 O O . VAL A 1 123 ? 42.109 -12.114 31.955 1.00 62.77 152 VAL A O 1
ATOM 861 N N . ASP A 1 124 ? 43.829 -10.966 30.980 1.00 69.37 153 ASP A N 1
ATOM 862 C CA . ASP A 1 124 ? 44.901 -11.848 31.446 1.00 75.00 153 ASP A CA 1
ATOM 863 C C . ASP A 1 124 ? 44.554 -13.305 31.110 1.00 70.03 153 ASP A C 1
ATOM 864 O O . ASP A 1 124 ? 44.659 -14.199 31.949 1.00 68.99 153 ASP A O 1
ATOM 869 N N . ASN A 1 125 ? 44.153 -13.516 29.853 1.00 65.77 154 ASN A N 1
ATOM 870 C CA . ASN A 1 125 ? 43.782 -14.802 29.318 1.00 66.80 154 ASN A CA 1
ATOM 871 C C . ASN A 1 125 ? 42.710 -15.476 30.199 1.00 63.65 154 ASN A C 1
ATOM 872 O O . ASN A 1 125 ? 42.805 -16.658 30.504 1.00 66.84 154 ASN A O 1
ATOM 877 N N . GLN A 1 126 ? 41.679 -14.712 30.579 1.00 57.62 155 GLN A N 1
ATOM 878 C CA . GLN A 1 126 ? 40.540 -15.226 31.338 1.00 58.41 155 GLN A CA 1
ATOM 879 C C . GLN A 1 126 ? 39.272 -14.516 30.865 1.00 54.79 155 GLN A C 1
ATOM 880 O O . GLN A 1 126 ? 39.335 -13.360 30.445 1.00 55.52 155 GLN A O 1
ATOM 886 N N . LEU A 1 127 ? 38.143 -15.232 30.901 1.00 51.70 156 LEU A N 1
ATOM 887 C CA . LEU A 1 127 ? 36.833 -14.639 30.664 1.00 49.86 156 LEU A CA 1
ATOM 888 C C . LEU A 1 127 ? 36.319 -14.005 31.961 1.00 46.56 156 LEU A C 1
ATOM 889 O O . LEU A 1 127 ? 36.082 -14.701 32.955 1.00 50.06 156 LEU A O 1
ATOM 894 N N . LEU A 1 128 ? 36.141 -12.682 31.929 1.00 43.13 157 LEU A N 1
ATOM 895 C CA . LEU A 1 128 ? 35.603 -11.938 33.050 1.00 43.44 157 LEU A CA 1
ATOM 896 C C . LEU A 1 128 ? 34.140 -11.628 32.748 1.00 42.51 157 LEU A C 1
ATOM 897 O O . LEU A 1 128 ? 33.831 -11.125 31.662 1.00 42.69 157 LEU A O 1
ATOM 902 N N . THR A 1 129 ? 33.259 -11.974 33.698 1.00 38.77 158 THR A N 1
ATOM 903 C CA . THR A 1 129 ? 31.860 -11.663 33.639 1.00 38.56 158 THR A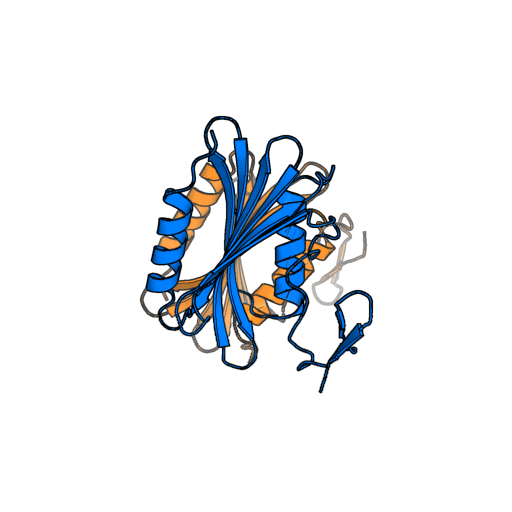 CA 1
ATOM 904 C C . THR A 1 129 ? 31.478 -10.888 34.916 1.00 36.15 158 THR A C 1
ATOM 905 O O . THR A 1 129 ? 31.755 -11.333 36.014 1.00 36.87 158 THR A O 1
ATOM 909 N N . ILE A 1 130 ? 30.837 -9.730 34.755 1.00 36.02 159 ILE A N 1
ATOM 910 C CA . ILE A 1 130 ? 30.278 -8.960 35.875 1.00 36.77 159 ILE A CA 1
ATOM 911 C C . ILE A 1 130 ? 28.805 -8.763 35.594 1.00 37.81 159 ILE A C 1
ATOM 912 O O . ILE A 1 130 ? 28.435 -8.211 34.512 1.00 38.31 159 ILE A O 1
ATOM 917 N N . GLN A 1 131 ? 27.983 -9.255 36.523 1.00 36.20 160 GLN A N 1
ATOM 918 C CA . GLN A 1 131 ? 26.552 -9.174 36.349 1.00 38.47 160 GLN A CA 1
ATOM 919 C C . GLN A 1 131 ? 25.970 -8.347 37.495 1.00 36.16 160 GLN A C 1
ATOM 920 O O . GLN A 1 131 ? 26.070 -8.772 38.644 1.00 35.81 160 GLN A O 1
ATOM 926 N N . VAL A 1 132 ? 25.391 -7.194 37.152 1.00 34.23 161 VAL A N 1
ATOM 927 C CA . VAL A 1 132 ? 24.665 -6.339 38.063 1.00 35.48 161 VAL A CA 1
ATOM 928 C C . VAL A 1 132 ? 23.161 -6.589 37.891 1.00 34.21 161 VAL A C 1
ATOM 929 O O . VAL A 1 132 ? 22.649 -6.492 36.780 1.00 33.13 161 VAL A O 1
ATOM 933 N N . THR A 1 133 ? 22.439 -6.845 38.992 1.00 31.82 162 THR A N 1
ATOM 934 C CA . THR A 1 133 ? 20.987 -6.962 38.930 1.00 34.27 162 THR A CA 1
ATOM 935 C C . THR A 1 133 ? 20.367 -6.125 40.032 1.00 34.67 162 THR A C 1
ATOM 936 O O . THR A 1 133 ? 20.754 -6.225 41.191 1.00 35.46 162 THR A O 1
ATOM 940 N N . LEU A 1 134 ? 19.383 -5.311 39.643 1.00 33.74 163 LEU A N 1
ATOM 941 C CA . LEU A 1 134 ? 18.797 -4.317 40.534 1.00 36.68 163 LEU A CA 1
ATOM 942 C C . LEU A 1 134 ? 17.299 -4.326 40.319 1.00 38.63 163 LEU A C 1
ATOM 943 O O . LEU A 1 134 ? 16.843 -4.503 39.195 1.00 36.98 163 LEU A O 1
ATOM 948 N N . PRO A 1 135 ? 16.486 -4.109 41.364 1.00 38.28 164 PRO A N 1
ATOM 949 C CA . PRO A 1 135 ? 15.043 -3.973 41.179 1.00 41.38 164 PRO A CA 1
ATOM 950 C C . PRO A 1 135 ? 14.754 -2.803 40.239 1.00 43.67 164 PRO A C 1
ATOM 951 O O . PRO A 1 135 ? 15.383 -1.773 40.367 1.00 47.61 164 PRO A O 1
ATOM 955 N N . ALA A 1 136 ? 13.833 -2.996 39.302 1.00 44.02 165 ALA A N 1
ATOM 956 C CA . ALA A 1 136 ? 13.602 -2.060 38.209 1.00 49.99 165 ALA A CA 1
ATOM 957 C C . ALA A 1 136 ? 12.208 -1.447 38.331 1.00 51.93 165 ALA A C 1
ATOM 958 O O . ALA A 1 136 ? 11.662 -0.948 37.334 1.00 54.94 165 ALA A O 1
ATOM 960 N N . ASP A 1 137 ? 11.663 -1.433 39.550 1.00 57.91 166 ASP A N 1
ATOM 961 C CA . ASP A 1 137 ? 10.391 -0.783 39.863 1.00 63.05 166 ASP A CA 1
ATOM 962 C C . ASP A 1 137 ? 10.440 0.671 39.386 1.00 60.97 166 ASP A C 1
ATOM 963 O O . ASP A 1 137 ? 9.466 1.168 38.809 1.00 60.68 166 ASP A O 1
ATOM 968 N N . ASN A 1 138 ? 11.569 1.339 39.655 1.00 58.57 167 ASN A N 1
ATOM 969 C CA . ASN A 1 138 ? 11.907 2.610 39.031 1.00 59.90 167 ASN A CA 1
ATOM 970 C C . ASN A 1 138 ? 13.014 2.358 38.008 1.00 57.40 167 ASN A C 1
ATOM 971 O O . ASN A 1 138 ? 14.193 2.242 38.362 1.00 51.80 167 ASN A O 1
ATOM 976 N N . GLN A 1 139 ? 12.603 2.243 36.743 1.00 57.02 168 GLN A N 1
ATOM 977 C CA . GLN A 1 139 ? 13.468 1.749 35.687 1.00 58.90 168 GLN A CA 1
ATOM 978 C C . GLN A 1 139 ? 14.652 2.715 35.482 1.00 56.44 168 GLN A C 1
ATOM 979 O O . GLN A 1 139 ? 15.791 2.276 35.316 1.00 51.67 168 GLN A O 1
ATOM 985 N N . GLN A 1 140 ? 14.363 4.020 35.478 1.00 59.66 169 GLN A N 1
ATOM 986 C CA . GLN A 1 140 ? 15.378 5.081 35.293 1.00 60.77 169 GLN A CA 1
ATOM 987 C C . GLN A 1 140 ? 16.399 5.070 36.438 1.00 54.12 169 GLN A C 1
ATOM 988 O O . GLN A 1 140 ? 17.580 5.267 36.198 1.00 52.51 169 GLN A O 1
ATOM 994 N N . LYS A 1 141 ? 15.941 4.896 37.683 1.00 54.67 170 LYS A N 1
ATOM 995 C CA . LYS A 1 141 ? 16.852 4.893 38.849 1.00 54.44 170 LYS A CA 1
ATOM 996 C C . LYS A 1 141 ? 17.759 3.652 38.791 1.00 49.29 170 LYS A C 1
ATOM 997 O O . LYS A 1 141 ? 18.952 3.743 39.087 1.00 45.99 170 LYS A O 1
ATOM 1003 N N . ALA A 1 142 ? 17.185 2.503 38.405 1.00 47.53 171 ALA A N 1
ATOM 1004 C CA . ALA A 1 142 ? 17.963 1.257 38.330 1.00 46.40 171 ALA A CA 1
ATOM 1005 C C . ALA A 1 142 ? 19.034 1.396 37.237 1.00 44.72 171 ALA A C 1
ATOM 1006 O O . ALA A 1 142 ? 20.204 1.075 37.457 1.00 44.24 171 ALA A O 1
ATOM 1008 N N . GLN A 1 143 ? 18.641 1.947 36.089 1.00 43.93 172 GLN A N 1
ATOM 1009 C CA . GLN A 1 143 ? 19.558 2.149 34.972 1.00 43.24 172 GLN A CA 1
ATOM 1010 C C . GLN A 1 143 ? 20.725 3.049 35.406 1.00 42.46 172 GLN A C 1
ATOM 1011 O O . GLN A 1 143 ? 21.887 2.740 35.127 1.00 41.20 172 GLN A O 1
ATOM 1017 N N . THR A 1 144 ? 20.401 4.153 36.081 1.00 42.25 173 THR A N 1
ATOM 1018 C CA . THR A 1 144 ? 21.426 5.097 36.515 1.00 45.65 173 THR A CA 1
ATOM 1019 C C . THR A 1 144 ? 22.416 4.403 37.455 1.00 41.74 173 THR A C 1
ATOM 1020 O O . THR A 1 144 ? 23.637 4.628 37.323 1.00 41.40 173 THR A O 1
ATOM 1024 N N . THR A 1 145 ? 21.884 3.639 38.422 1.00 41.47 174 THR A N 1
ATOM 1025 C CA . THR A 1 145 ? 22.716 2.980 39.427 1.00 40.41 174 THR A CA 1
ATOM 1026 C C . THR A 1 145 ? 23.679 2.003 38.724 1.00 39.16 174 THR A C 1
ATOM 1027 O O . THR A 1 145 ? 24.872 1.978 38.991 1.00 37.96 174 THR A O 1
ATOM 1031 N N . ALA A 1 146 ? 23.163 1.205 37.787 1.00 38.23 175 ALA A N 1
ATOM 1032 C CA . ALA A 1 146 ? 23.987 0.218 37.049 1.00 38.98 175 ALA A CA 1
ATOM 1033 C C . ALA A 1 146 ? 25.095 0.927 36.249 1.00 39.15 175 ALA A C 1
ATOM 1034 O O . ALA A 1 146 ? 26.272 0.515 36.302 1.00 40.87 175 ALA A O 1
ATOM 1036 N N . GLU A 1 147 ? 24.723 1.975 35.499 1.00 39.66 176 GLU A N 1
ATOM 1037 C CA . GLU A 1 147 ? 25.704 2.755 34.719 1.00 41.39 176 GLU A CA 1
ATOM 1038 C C . GLU A 1 147 ? 26.791 3.352 35.626 1.00 39.59 176 GLU A C 1
ATOM 1039 O O . GLU A 1 147 ? 27.992 3.390 35.267 1.00 39.32 176 GLU A O 1
ATOM 1045 N N . ASN A 1 148 ? 26.382 3.829 36.806 1.00 38.30 177 ASN A N 1
ATOM 1046 C CA . ASN A 1 148 ? 27.315 4.445 37.760 1.00 40.37 177 ASN A CA 1
ATOM 1047 C C . ASN A 1 148 ? 28.308 3.381 38.235 1.00 39.60 177 ASN A C 1
ATOM 1048 O O . ASN A 1 148 ? 29.491 3.644 38.325 1.00 41.88 177 ASN A O 1
ATOM 1053 N N . ILE A 1 149 ? 27.832 2.149 38.462 1.00 38.27 178 ILE A N 1
ATOM 1054 C CA . ILE A 1 149 ? 28.734 1.062 38.883 1.00 36.03 178 ILE A CA 1
ATOM 1055 C C . ILE A 1 149 ? 29.741 0.808 37.748 1.00 35.76 178 ILE A C 1
ATOM 1056 O O . ILE A 1 149 ? 30.941 0.745 37.956 1.00 35.58 178 ILE A O 1
ATOM 1061 N N . ILE A 1 150 ? 29.235 0.681 36.522 1.00 37.65 179 ILE A N 1
ATOM 1062 C CA . ILE A 1 150 ? 30.079 0.348 35.374 1.00 41.94 179 ILE A CA 1
ATOM 1063 C C . ILE A 1 150 ? 31.133 1.451 35.155 1.00 41.68 179 ILE A C 1
ATOM 1064 O O . ILE A 1 150 ? 32.278 1.148 34.813 1.00 43.11 179 ILE A O 1
ATOM 1069 N N . ASN A 1 151 ? 30.761 2.725 35.356 1.00 42.32 180 ASN A N 1
ATOM 1070 C CA . ASN A 1 151 ? 31.677 3.855 35.212 1.00 43.51 180 ASN A CA 1
ATOM 1071 C C . ASN A 1 151 ? 32.922 3.705 36.109 1.00 41.26 180 ASN A C 1
ATOM 1072 O O . ASN A 1 151 ? 33.954 4.318 35.829 1.00 42.71 180 ASN A O 1
ATOM 1077 N N . THR A 1 152 ? 32.828 2.969 37.232 1.00 37.03 181 THR A N 1
ATOM 1078 C CA . THR A 1 152 ? 33.902 2.894 38.212 1.00 37.77 181 THR A CA 1
ATOM 1079 C C . THR A 1 152 ? 34.959 1.857 37.829 1.00 37.75 181 THR A C 1
ATOM 1080 O O . THR A 1 152 ? 36.038 1.845 38.426 1.00 38.51 181 THR A O 1
ATOM 1084 N N . LEU A 1 153 ? 34.660 1.018 36.830 1.00 40.94 182 LEU A N 1
ATOM 1085 C CA . LEU A 1 153 ? 35.523 -0.093 36.466 1.00 41.33 182 LEU A CA 1
ATOM 1086 C C . LEU A 1 153 ? 36.914 0.372 36.040 1.00 41.07 182 LEU A C 1
ATOM 1087 O O . LEU A 1 153 ? 37.075 1.200 35.135 1.00 44.59 182 LEU A O 1
ATOM 1092 N N . VAL A 1 154 ? 37.928 -0.273 36.597 1.00 42.01 183 VAL A N 1
ATOM 1093 C CA . VAL A 1 154 ? 39.287 -0.032 36.120 1.00 47.63 183 VAL A CA 1
ATOM 1094 C C . VAL A 1 154 ? 40.023 -1.371 36.019 1.00 51.38 183 VAL A C 1
ATOM 1095 O O . VAL A 1 154 ? 39.920 -2.263 36.892 1.00 49.01 183 VAL A O 1
ATOM 1099 N N . ILE A 1 155 ? 40.714 -1.529 34.891 1.00 53.52 184 ILE A N 1
ATOM 1100 C CA . ILE A 1 155 ? 41.629 -2.618 34.659 1.00 61.78 184 ILE A CA 1
ATOM 1101 C C . ILE A 1 155 ? 43.043 -2.052 34.725 1.00 66.36 184 ILE A C 1
ATOM 1102 O O . ILE A 1 155 ? 43.343 -1.144 33.979 1.00 67.33 184 ILE A O 1
ATOM 1107 N N . LYS A 1 156 ? 43.863 -2.615 35.618 1.00 69.09 185 LYS A N 1
ATOM 1108 C CA . LYS A 1 156 ? 45.267 -2.316 35.753 1.00 74.19 185 LYS A CA 1
ATOM 1109 C C . LYS A 1 156 ? 46.082 -3.357 34.980 1.00 80.17 185 LYS A C 1
ATOM 1110 O O . LYS A 1 156 ? 45.757 -3.675 33.833 1.00 82.85 185 LYS A O 1
ATOM 1116 N N . GLY B 1 11 ? 14.021 -19.183 -5.873 1.00 179.82 40 GLY B N 1
ATOM 1117 C CA . GLY B 1 11 ? 13.193 -17.947 -6.023 1.00 165.06 40 GLY B CA 1
ATOM 1118 C C . GLY B 1 11 ? 11.723 -18.270 -6.243 1.00 162.33 40 GLY B C 1
ATOM 1119 O O . GLY B 1 11 ? 11.280 -18.457 -7.380 1.00 165.01 40 GLY B O 1
ATOM 1120 N N . GLN B 1 12 ? 10.976 -18.326 -5.139 1.00 158.22 41 GLN B N 1
ATOM 1121 C CA . GLN B 1 12 ? 9.606 -18.812 -5.116 1.00 158.60 41 GLN B CA 1
ATOM 1122 C C . GLN B 1 12 ? 8.698 -17.763 -5.757 1.00 149.83 41 GLN B C 1
ATOM 1123 O O . GLN B 1 12 ? 8.961 -16.568 -5.671 1.00 141.07 41 GLN B O 1
ATOM 1129 N N . PRO B 1 13 ? 7.581 -18.168 -6.402 1.00 153.59 42 PRO B N 1
ATOM 1130 C CA . PRO B 1 13 ? 6.799 -17.262 -7.246 1.00 148.81 42 PRO B CA 1
ATOM 1131 C C . PRO B 1 13 ? 5.797 -16.375 -6.492 1.00 140.99 42 PRO B C 1
ATOM 1132 O O . PRO B 1 13 ? 5.272 -16.786 -5.468 1.00 141.60 42 PRO B O 1
ATOM 1136 N N . ILE B 1 14 ? 5.558 -15.174 -7.019 1.00 135.01 43 ILE B N 1
ATOM 1137 C CA . ILE B 1 14 ? 4.613 -14.216 -6.456 1.00 129.61 43 ILE B CA 1
ATOM 1138 C C . ILE B 1 14 ? 3.462 -14.048 -7.449 1.00 134.49 43 ILE B C 1
ATOM 1139 O O . ILE B 1 14 ? 3.712 -13.830 -8.638 1.00 136.42 43 ILE B O 1
ATOM 1144 N N . SER B 1 15 ? 2.221 -14.109 -6.946 1.00 137.47 44 SER B N 1
ATOM 1145 C CA . SER B 1 15 ? 0.999 -13.838 -7.722 1.00 143.99 44 SER B CA 1
ATOM 1146 C C . SER B 1 15 ? 0.260 -12.637 -7.128 1.00 140.43 44 SER B C 1
ATOM 1147 O O . SER B 1 15 ? -0.050 -12.640 -5.934 1.00 138.33 44 SER B O 1
ATOM 1150 N N . LEU B 1 16 ? -0.045 -11.647 -7.973 1.00 141.33 45 LEU B N 1
ATOM 1151 C CA . LEU B 1 16 ? -0.764 -10.439 -7.580 1.00 140.74 45 LEU B CA 1
ATOM 1152 C C . LEU B 1 16 ? -1.928 -10.212 -8.549 1.00 151.67 45 LEU B C 1
ATOM 1153 O O . LEU B 1 16 ? -2.079 -10.936 -9.539 1.00 158.68 45 LEU B O 1
ATOM 1158 N N . MET B 1 17 ? -2.719 -9.177 -8.248 1.00 154.52 46 MET B N 1
ATOM 1159 C CA . MET B 1 17 ? -3.795 -8.701 -9.111 1.00 166.27 46 MET B CA 1
ATOM 1160 C C . MET B 1 17 ? -4.695 -9.882 -9.517 1.00 178.38 46 MET B C 1
ATOM 1161 O O . MET B 1 17 ? -4.962 -10.084 -10.704 1.00 186.87 46 MET B O 1
ATOM 1166 N N . ASP B 1 18 ? -5.139 -10.662 -8.522 1.00 180.06 47 ASP B N 1
ATOM 1167 C CA . ASP B 1 18 ? -5.977 -11.869 -8.700 1.00 192.39 47 ASP B CA 1
ATOM 1168 C C . ASP B 1 18 ? -5.407 -12.796 -9.778 1.00 194.97 47 ASP B C 1
ATOM 1169 O O . ASP B 1 18 ? -6.161 -13.317 -10.604 1.00 208.82 47 ASP B O 1
ATOM 1174 N N . GLY B 1 19 ? -4.085 -12.994 -9.763 1.00 183.36 48 GLY B N 1
ATOM 1175 C CA . GLY B 1 19 ? -3.417 -13.933 -10.658 1.00 186.07 48 GLY B CA 1
ATOM 1176 C C . GLY B 1 19 ? -3.071 -13.346 -12.022 1.00 187.38 48 GLY B C 1
ATOM 1177 O O . GLY B 1 19 ? -2.495 -14.043 -12.846 1.00 190.45 48 GLY B O 1
ATOM 1178 N N . LYS B 1 20 ? -3.406 -12.072 -12.263 1.00 186.16 49 LYS B N 1
ATOM 1179 C CA . LYS B 1 20 ? -3.128 -11.409 -13.541 1.00 188.04 49 LYS B CA 1
ATOM 1180 C C . LYS B 1 20 ? -1.625 -11.129 -13.677 1.00 175.17 49 LYS B C 1
ATOM 1181 O O . LYS B 1 20 ? -1.087 -11.126 -14.789 1.00 176.91 49 LYS B O 1
ATOM 1187 N N . LEU B 1 21 ? -0.966 -10.880 -12.539 1.00 163.61 50 LEU B N 1
ATOM 1188 C CA . LEU B 1 21 ? 0.443 -10.529 -12.489 1.00 152.64 50 LEU B CA 1
ATOM 1189 C C . LEU B 1 21 ? 1.200 -11.591 -11.693 1.00 148.55 50 LEU B C 1
ATOM 1190 O O . LEU B 1 21 ? 0.827 -11.894 -10.562 1.00 147.07 50 LEU B O 1
ATOM 1195 N N . SER B 1 22 ? 2.272 -12.123 -12.285 1.00 147.84 51 SER B N 1
ATOM 1196 C CA . SER B 1 22 ? 3.140 -13.062 -11.594 1.00 145.57 51 SER B CA 1
ATOM 1197 C C . SER B 1 22 ? 4.601 -12.771 -11.944 1.00 140.42 51 SER B C 1
ATOM 1198 O O . SER B 1 22 ? 4.899 -12.296 -13.035 1.00 141.62 51 SER B O 1
ATOM 1201 N N . PHE B 1 23 ? 5.495 -13.079 -11.000 1.00 136.06 52 PHE B N 1
ATOM 1202 C CA . PHE B 1 23 ? 6.935 -12.959 -11.186 1.00 133.61 52 PHE B CA 1
ATOM 1203 C C . PHE B 1 23 ? 7.657 -13.754 -10.088 1.00 133.80 52 PHE B C 1
ATOM 1204 O O . PHE B 1 23 ? 7.014 -14.316 -9.199 1.00 134.72 52 PHE B O 1
ATOM 1212 N N . SER B 1 24 ? 8.993 -13.801 -10.170 1.00 134.33 53 SER B N 1
ATOM 1213 C CA . SER B 1 24 ? 9.844 -14.460 -9.177 1.00 136.35 53 SER B CA 1
ATOM 1214 C C . SER B 1 24 ? 11.004 -13.540 -8.815 1.00 131.76 53 SER B C 1
ATOM 1215 O O . SER B 1 24 ? 11.561 -12.888 -9.683 1.00 131.22 53 SER B O 1
ATOM 1218 N N . LEU B 1 25 ? 11.388 -13.565 -7.535 1.00 130.12 54 LEU B N 1
ATOM 1219 C CA . LEU B 1 25 ? 12.489 -12.765 -7.016 1.00 127.98 54 LEU B CA 1
ATOM 1220 C C . LEU B 1 25 ? 13.592 -13.672 -6.485 1.00 136.58 54 LEU B C 1
ATOM 1221 O O . LEU B 1 25 ? 13.348 -14.836 -6.184 1.00 142.50 54 LEU B O 1
ATOM 1226 N N . PRO B 1 26 ? 14.835 -13.162 -6.330 1.00 139.23 55 PRO B N 1
ATOM 1227 C CA . PRO B 1 26 ? 15.835 -13.860 -5.525 1.00 148.32 55 PRO B CA 1
ATOM 1228 C C . PRO B 1 26 ? 15.193 -14.332 -4.208 1.00 146.69 55 PRO B C 1
ATOM 1229 O O . PRO B 1 26 ? 14.365 -13.629 -3.613 1.00 137.63 55 PRO B O 1
ATOM 1233 N N . ALA B 1 27 ? 15.562 -15.539 -3.773 1.00 156.76 56 ALA B N 1
ATOM 1234 C CA . ALA B 1 27 ? 14.891 -16.223 -2.661 1.00 157.09 56 ALA B CA 1
ATOM 1235 C C . ALA B 1 27 ? 15.032 -15.440 -1.340 1.00 152.40 56 ALA B C 1
ATOM 1236 O O . ALA B 1 27 ? 14.179 -15.565 -0.469 1.00 148.27 56 ALA B O 1
ATOM 1238 N N . ASP B 1 28 ? 16.080 -14.612 -1.210 1.00 154.00 57 ASP B N 1
ATOM 1239 C CA . ASP B 1 28 ? 16.329 -13.816 0.010 1.00 151.83 57 ASP B CA 1
ATOM 1240 C C . ASP B 1 28 ? 15.356 -12.626 0.121 1.00 139.09 57 ASP B C 1
ATOM 1241 O O . ASP B 1 28 ? 15.310 -11.975 1.168 1.00 136.97 57 ASP B O 1
ATOM 1246 N N . MET B 1 29 ? 14.568 -12.345 -0.926 1.00 132.27 58 MET B N 1
ATOM 1247 C CA . MET B 1 29 ? 13.656 -11.194 -0.919 1.00 122.54 58 MET B CA 1
ATOM 1248 C C . MET B 1 29 ? 12.247 -11.626 -0.478 1.00 118.21 58 MET B C 1
ATOM 1249 O O . MET B 1 29 ? 11.688 -12.580 -1.009 1.00 120.01 58 MET B O 1
ATOM 1254 N N . THR B 1 30 ? 11.686 -10.911 0.507 1.00 113.99 59 THR B N 1
ATOM 1255 C CA . THR B 1 30 ? 10.388 -11.245 1.064 1.00 111.24 59 THR B CA 1
ATOM 1256 C C . THR B 1 30 ? 9.486 -10.004 1.122 1.00 105.44 59 THR B C 1
ATOM 1257 O O . THR B 1 30 ? 9.938 -8.879 1.221 1.00 104.04 59 THR B O 1
ATOM 1261 N N . ASP B 1 31 ? 8.183 -10.264 1.122 1.00 103.96 60 ASP B N 1
ATOM 1262 C CA . ASP B 1 31 ? 7.147 -9.271 1.322 1.00 101.11 60 ASP B CA 1
ATOM 1263 C C . ASP B 1 31 ? 7.363 -8.551 2.660 1.00 101.00 60 ASP B C 1
ATOM 1264 O O . ASP B 1 31 ? 7.515 -9.204 3.677 1.00 103.03 60 ASP B O 1
ATOM 1269 N N . GLN B 1 32 ? 7.332 -7.214 2.648 1.00 99.87 61 GLN B N 1
ATOM 1270 C CA . GLN B 1 32 ? 7.617 -6.411 3.833 1.00 101.43 61 GLN B CA 1
ATOM 1271 C C . GLN B 1 32 ? 6.336 -6.125 4.635 1.00 102.31 61 GLN B C 1
ATOM 1272 O O . GLN B 1 32 ? 6.432 -5.559 5.715 1.00 104.63 61 GLN B O 1
ATOM 1278 N N . SER B 1 33 ? 5.157 -6.507 4.126 1.00 102.01 62 SER B N 1
ATOM 1279 C CA . SER B 1 33 ? 3.881 -5.988 4.643 1.00 104.75 62 SER B CA 1
ATOM 1280 C C . SER B 1 33 ? 3.260 -6.907 5.708 1.00 106.57 62 SER B C 1
ATOM 1281 O O . SER B 1 33 ? 2.741 -6.429 6.722 1.00 109.49 62 SER B O 1
ATOM 1284 N N . GLY B 1 34 ? 3.259 -8.215 5.454 1.00 106.06 63 GLY B N 1
ATOM 1285 C CA . GLY B 1 34 ? 2.500 -9.141 6.284 1.00 108.92 63 GLY B CA 1
ATOM 1286 C C . GLY B 1 34 ? 3.341 -9.784 7.372 1.00 109.30 63 GLY B C 1
ATOM 1287 O O . GLY B 1 34 ? 3.021 -10.887 7.808 1.00 111.77 63 GLY B O 1
ATOM 1288 N N . LYS B 1 35 ? 4.400 -9.102 7.824 1.00 108.42 64 LYS B N 1
ATOM 1289 C CA . LYS B 1 35 ? 5.417 -9.704 8.704 1.00 110.46 64 LYS B CA 1
ATOM 1290 C C . LYS B 1 35 ? 4.804 -10.117 10.047 1.00 113.78 64 LYS B C 1
ATOM 1291 O O . LYS B 1 35 ? 5.277 -11.061 10.678 1.00 116.71 64 LYS B O 1
ATOM 1297 N N . LEU B 1 36 ? 3.762 -9.409 10.488 1.00 114.59 65 LEU B N 1
ATOM 1298 C CA . LEU B 1 36 ? 3.047 -9.778 11.713 1.00 118.38 65 LEU B CA 1
ATOM 1299 C C . LEU B 1 36 ? 1.660 -10.315 11.343 1.00 119.77 65 LEU B C 1
ATOM 1300 O O . LEU B 1 36 ? 0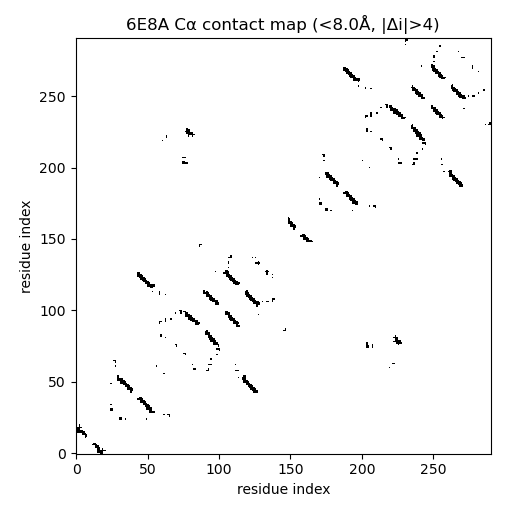.870 -10.651 12.212 1.00 123.64 65 LEU B O 1
ATOM 1305 N N . GLN B 1 39 ? -2.209 -8.223 8.418 1.00 148.07 68 GLN B N 1
ATOM 1306 C CA . GLN B 1 39 ? -2.554 -7.733 7.090 1.00 149.38 68 GLN B CA 1
ATOM 1307 C C . GLN B 1 39 ? -2.550 -6.201 7.089 1.00 151.83 68 GLN B C 1
ATOM 1308 O O . GLN B 1 39 ? -3.239 -5.573 7.901 1.00 157.91 68 GLN B O 1
ATOM 1314 N N . ALA B 1 40 ? -1.770 -5.634 6.158 1.00 148.35 69 ALA B N 1
ATOM 1315 C CA . ALA B 1 40 ? -1.556 -4.195 6.012 1.00 151.18 69 ALA B CA 1
ATOM 1316 C C . ALA B 1 40 ? -2.751 -3.561 5.294 1.00 160.67 69 ALA B C 1
ATOM 1317 O O . ALA B 1 40 ? -3.140 -4.009 4.213 1.00 161.59 69 ALA B O 1
ATOM 1319 N N . ASN B 1 41 ? -3.305 -2.511 5.908 1.00 96.63 70 ASN B N 1
ATOM 1320 C CA . ASN B 1 41 ? -4.411 -1.733 5.351 1.00 104.72 70 ASN B CA 1
ATOM 1321 C C . ASN B 1 41 ? -3.862 -0.521 4.588 1.00 102.22 70 ASN B C 1
ATOM 1322 O O . ASN B 1 41 ? -4.430 -0.104 3.584 1.00 108.43 70 ASN B O 1
ATOM 1327 N N . ASN B 1 42 ? -2.755 0.036 5.082 1.00 93.46 71 ASN B N 1
ATOM 1328 C CA . ASN B 1 42 ? -2.065 1.150 4.464 1.00 90.53 71 ASN B CA 1
ATOM 1329 C C . ASN B 1 42 ? -0.562 0.855 4.495 1.00 81.50 71 ASN B C 1
ATOM 1330 O O . ASN B 1 42 ? -0.033 0.362 5.506 1.00 75.05 71 ASN B O 1
ATOM 1335 N N . MET B 1 43 ? 0.121 1.188 3.400 1.00 79.67 72 MET B N 1
ATOM 1336 C CA . MET B 1 43 ? 1.574 1.145 3.365 1.00 73.61 72 MET B CA 1
ATOM 1337 C C . MET B 1 43 ? 2.101 2.367 2.610 1.00 72.24 72 MET B C 1
ATOM 1338 O O . MET B 1 43 ? 1.579 2.742 1.571 1.00 74.65 72 MET B O 1
ATOM 1343 N N . HIS B 1 44 ? 3.137 2.988 3.175 1.00 67.67 73 HIS B N 1
ATOM 1344 C CA . HIS B 1 44 ? 3.795 4.152 2.583 1.00 68.05 73 HIS B CA 1
ATOM 1345 C C . HIS B 1 44 ? 5.299 3.881 2.583 1.00 61.27 73 HIS B C 1
ATOM 1346 O O . HIS B 1 44 ? 5.845 3.373 3.576 1.00 54.78 73 HIS B O 1
ATOM 1353 N N . VAL B 1 45 ? 5.954 4.210 1.471 1.00 58.09 74 VAL B N 1
ATOM 1354 C CA . VAL B 1 45 ? 7.378 4.026 1.335 1.00 55.74 74 VAL B CA 1
ATOM 1355 C C . VAL B 1 45 ? 8.019 5.348 0.933 1.00 56.67 74 VAL B C 1
ATOM 1356 O O . VAL B 1 45 ? 7.612 5.963 -0.045 1.00 56.09 74 VAL B O 1
ATOM 1360 N N . TYR B 1 46 ? 9.020 5.756 1.714 1.00 55.22 75 TYR B N 1
ATOM 1361 C CA . TYR B 1 46 ? 9.828 6.922 1.436 1.00 57.33 75 TYR B CA 1
ATOM 1362 C C . TYR B 1 46 ? 11.269 6.451 1.239 1.00 56.46 75 TYR B C 1
ATOM 1363 O O . TYR B 1 46 ? 11.749 5.608 1.995 1.00 54.53 75 TYR B O 1
ATOM 1372 N N . SER B 1 47 ? 11.974 7.025 0.263 1.00 56.37 76 SER B N 1
ATOM 1373 C CA . SER B 1 47 ? 13.357 6.647 0.087 1.00 57.29 76 SER B CA 1
ATOM 1374 C C . SER B 1 47 ? 14.162 7.779 -0.561 1.00 59.23 76 SER B C 1
ATOM 1375 O O . SER B 1 47 ? 13.611 8.700 -1.207 1.00 59.40 76 SER B O 1
ATOM 1378 N N . ASP B 1 48 ? 15.483 7.704 -0.376 1.00 62.03 77 ASP B N 1
ATOM 1379 C CA . ASP B 1 48 ? 16.416 8.561 -1.090 1.00 68.71 77 ASP B CA 1
ATOM 1380 C C . ASP B 1 48 ? 16.451 8.097 -2.543 1.00 65.22 77 ASP B C 1
ATOM 1381 O O . ASP B 1 48 ? 15.889 7.050 -2.864 1.00 60.19 77 ASP B O 1
ATOM 1386 N N . PRO B 1 49 ? 17.082 8.855 -3.470 1.00 67.70 78 PRO B N 1
ATOM 1387 C CA . PRO B 1 49 ? 17.101 8.477 -4.885 1.00 66.09 78 PRO B CA 1
ATOM 1388 C C . PRO B 1 49 ? 17.644 7.073 -5.201 1.00 65.48 78 PRO B C 1
ATOM 1389 O O . PRO B 1 49 ? 17.260 6.492 -6.203 1.00 65.91 78 PRO B O 1
ATOM 1393 N N . THR B 1 50 ? 18.536 6.555 -4.350 1.00 66.48 79 THR B N 1
ATOM 1394 C CA . THR B 1 50 ? 19.200 5.283 -4.577 1.00 69.30 79 THR B CA 1
ATOM 1395 C C . THR B 1 50 ? 18.396 4.115 -3.984 1.00 70.94 79 THR B C 1
ATOM 1396 O O . THR B 1 50 ? 18.733 2.963 -4.223 1.00 74.55 79 THR B O 1
ATOM 1400 N N . GLY B 1 51 ? 17.391 4.422 -3.155 1.00 70.97 80 GLY B N 1
ATOM 1401 C CA . GLY B 1 51 ? 16.634 3.426 -2.384 1.00 72.08 80 GLY B CA 1
ATOM 1402 C C . GLY B 1 51 ? 17.423 2.811 -1.229 1.00 74.89 80 GLY B C 1
ATOM 1403 O O . GLY B 1 51 ? 16.899 1.940 -0.518 1.00 81.39 80 GLY B O 1
ATOM 1404 N N . GLN B 1 52 ? 18.641 3.293 -0.967 1.00 75.91 81 GLN B N 1
ATOM 1405 C CA . GLN B 1 52 ? 19.480 2.701 0.080 1.00 79.43 81 GLN B CA 1
ATOM 1406 C C . GLN B 1 52 ? 19.036 3.168 1.482 1.00 75.37 81 GLN B C 1
ATOM 1407 O O . GLN B 1 52 ? 19.291 2.482 2.472 1.00 77.94 81 GLN B O 1
ATOM 1413 N N . LYS B 1 53 ? 18.417 4.354 1.564 1.00 71.71 82 LYS B N 1
ATOM 1414 C CA . LYS B 1 53 ? 17.806 4.884 2.774 1.00 69.40 82 LYS B CA 1
ATOM 1415 C C . LYS B 1 53 ? 16.294 4.842 2.574 1.00 61.71 82 LYS B C 1
ATOM 1416 O O . LYS B 1 53 ? 15.784 5.392 1.599 1.00 58.82 82 LYS B O 1
ATOM 1422 N N . ALA B 1 54 ? 15.593 4.131 3.459 1.00 57.01 83 ALA B N 1
ATOM 1423 C CA . ALA B 1 54 ? 14.165 3.950 3.302 1.00 54.21 83 ALA B CA 1
ATOM 1424 C C . ALA B 1 54 ? 13.457 3.958 4.649 1.00 53.47 83 ALA B C 1
ATOM 1425 O O . ALA B 1 54 ? 14.004 3.511 5.660 1.00 52.14 83 ALA B O 1
ATOM 1427 N N . VAL B 1 55 ? 12.234 4.493 4.610 1.00 53.06 84 VAL B N 1
ATOM 1428 C CA . VAL B 1 55 ? 11.282 4.413 5.660 1.00 52.22 84 VAL B CA 1
ATOM 1429 C C . VAL B 1 55 ? 10.012 3.778 5.102 1.00 50.40 84 VAL B C 1
ATOM 1430 O O . VAL B 1 55 ? 9.473 4.271 4.121 1.00 50.98 84 VAL B O 1
ATOM 1434 N N . ILE B 1 56 ? 9.562 2.675 5.713 1.00 47.57 85 ILE B N 1
ATOM 1435 C CA . ILE B 1 56 ? 8.315 2.038 5.343 1.00 48.64 85 ILE B CA 1
ATOM 1436 C C . ILE B 1 56 ? 7.361 2.189 6.516 1.00 49.86 85 ILE B C 1
ATOM 1437 O O . ILE B 1 56 ? 7.719 1.786 7.640 1.00 46.64 85 ILE B O 1
ATOM 1442 N N . VAL B 1 57 ? 6.182 2.759 6.256 1.00 52.27 86 VAL B N 1
ATOM 1443 C CA . VAL B 1 57 ? 5.168 2.931 7.284 1.00 53.41 86 VAL B CA 1
ATOM 1444 C C . VAL B 1 57 ? 3.991 2.026 6.926 1.00 56.78 86 VAL B C 1
ATOM 1445 O O . VAL B 1 57 ? 3.436 2.147 5.826 1.00 59.13 86 VAL B O 1
ATOM 1449 N N . ILE B 1 58 ? 3.635 1.120 7.837 1.00 56.06 87 ILE B N 1
ATOM 1450 C CA . ILE B 1 58 ? 2.508 0.221 7.685 1.00 61.61 87 ILE B CA 1
ATOM 1451 C C . ILE B 1 58 ? 1.507 0.464 8.819 1.00 64.18 87 ILE B C 1
ATOM 1452 O O . ILE B 1 58 ? 1.885 0.503 9.992 1.00 59.11 87 ILE B O 1
ATOM 1457 N N . VAL B 1 59 ? 0.236 0.585 8.440 1.00 70.73 88 VAL B N 1
ATOM 1458 C CA . VAL B 1 59 ? -0.876 0.623 9.354 1.00 76.82 88 VAL B CA 1
ATOM 1459 C C . VAL B 1 59 ? -1.727 -0.620 9.066 1.00 81.70 88 VAL B C 1
ATOM 1460 O O . VAL B 1 59 ? -2.162 -0.840 7.921 1.00 83.58 88 VAL B O 1
ATOM 1464 N N . GLY B 1 60 ? -1.891 -1.460 10.090 1.00 80.93 89 GLY B N 1
ATOM 1465 C CA . GLY B 1 60 ? -2.660 -2.688 9.971 1.00 87.51 89 GLY B CA 1
ATOM 1466 C C . GLY B 1 60 ? -3.628 -2.870 11.130 1.00 91.77 89 GLY B C 1
ATOM 1467 O O . GLY B 1 60 ? -3.756 -1.995 12.019 1.00 90.94 89 GLY B O 1
ATOM 1468 N N . ASP B 1 61 ? -4.291 -4.033 11.108 1.00 98.65 90 ASP B N 1
ATOM 1469 C CA . ASP B 1 61 ? -5.280 -4.433 12.086 1.00 104.42 90 ASP B CA 1
ATOM 1470 C C . ASP B 1 61 ? -4.660 -4.439 13.488 1.00 98.61 90 ASP B C 1
ATOM 1471 O O . ASP B 1 61 ? -3.460 -4.680 13.658 1.00 91.45 90 ASP B O 1
ATOM 1476 N N . ASN B 1 62 ? -5.514 -4.206 14.490 1.00 103.47 91 ASN B N 1
ATOM 1477 C CA . ASN B 1 62 ? -5.119 -4.232 15.883 1.00 99.76 91 ASN B CA 1
ATOM 1478 C C . ASN B 1 62 ? -4.683 -5.656 16.241 1.00 98.07 91 ASN B C 1
ATOM 1479 O O . ASN B 1 62 ? -5.055 -6.610 15.561 1.00 103.35 91 ASN B O 1
ATOM 1484 N N . THR B 1 63 ? -3.878 -5.771 17.296 1.00 92.20 92 THR B N 1
ATOM 1485 C CA . THR B 1 63 ? -3.588 -7.047 17.910 1.00 93.21 92 THR B CA 1
ATOM 1486 C C . THR B 1 63 ? -3.663 -6.879 19.425 1.00 90.36 92 THR B C 1
ATOM 1487 O O . THR B 1 63 ? -3.378 -5.809 19.959 1.00 87.64 92 THR B O 1
ATOM 1491 N N . ASP B 1 64 ? -4.021 -7.969 20.092 1.00 92.20 93 ASP B N 1
ATOM 1492 C CA . ASP B 1 64 ? -4.109 -8.018 21.544 1.00 92.15 93 ASP B CA 1
ATOM 1493 C C . ASP B 1 64 ? -2.694 -8.171 22.123 1.00 87.54 93 ASP B C 1
ATOM 1494 O O . ASP B 1 64 ? -2.445 -7.811 23.269 1.00 92.13 93 ASP B O 1
ATOM 1499 N N . GLU B 1 65 ? -1.782 -8.722 21.319 1.00 86.46 94 GLU B N 1
ATOM 1500 C CA . GLU B 1 65 ? -0.383 -8.917 21.683 1.00 81.23 94 GLU B CA 1
ATOM 1501 C C . GLU B 1 65 ? 0.248 -7.570 22.073 1.00 74.02 94 GLU B C 1
ATOM 1502 O O . GLU B 1 65 ? 0.138 -6.570 21.353 1.00 74.84 94 GLU B O 1
ATOM 1508 N N . ALA B 1 66 ? 0.941 -7.553 23.213 1.00 68.19 95 ALA B N 1
ATOM 1509 C CA . ALA B 1 66 ? 1.703 -6.386 23.675 1.00 64.29 95 ALA B CA 1
ATOM 1510 C C . ALA B 1 66 ? 2.857 -6.071 22.695 1.00 59.62 95 ALA B C 1
ATOM 1511 O O . ALA B 1 66 ? 3.384 -6.946 22.011 1.00 59.74 95 ALA B O 1
ATOM 1513 N N . LEU B 1 67 ? 3.272 -4.806 22.675 1.00 58.09 96 LEU B N 1
ATOM 1514 C CA . LEU B 1 67 ? 4.249 -4.311 21.719 1.00 55.84 96 LEU B CA 1
ATOM 1515 C C . LEU B 1 67 ? 5.586 -5.040 21.885 1.00 53.75 96 LEU B C 1
ATOM 1516 O O . LEU B 1 67 ? 6.199 -5.400 20.885 1.00 53.39 96 LEU B O 1
ATOM 1521 N N . PRO B 1 68 ? 6.098 -5.291 23.110 1.00 54.00 97 PRO B N 1
ATOM 1522 C CA . PRO B 1 68 ? 7.350 -6.033 23.273 1.00 54.78 97 PRO B CA 1
ATOM 1523 C C . PRO B 1 68 ? 7.278 -7.462 22.716 1.00 56.84 97 PRO B C 1
ATOM 1524 O O . PRO B 1 68 ? 8.287 -8.000 22.308 1.00 59.56 97 PRO B O 1
ATOM 1528 N N . VAL B 1 69 ? 6.084 -8.052 22.719 1.00 61.17 98 VAL B N 1
ATOM 1529 C CA . VAL B 1 69 ? 5.861 -9.415 22.209 1.00 65.12 98 VAL B CA 1
ATOM 1530 C C . VAL B 1 69 ? 5.947 -9.385 20.678 1.00 64.64 98 VAL B C 1
ATOM 1531 O O . VAL B 1 69 ? 6.603 -10.234 20.062 1.00 68.42 98 VAL B O 1
ATOM 1535 N N . LEU B 1 70 ? 5.292 -8.393 20.060 1.00 61.76 99 LEU B N 1
ATOM 1536 C CA . LEU B 1 70 ? 5.375 -8.194 18.610 1.00 60.46 99 LEU B CA 1
ATOM 1537 C C . LEU B 1 70 ? 6.840 -7.964 18.210 1.00 56.78 99 LEU B C 1
ATOM 1538 O O . LEU B 1 70 ? 7.337 -8.580 17.251 1.00 59.08 99 LEU B O 1
ATOM 1543 N N . ALA B 1 71 ? 7.532 -7.087 18.951 1.00 53.93 100 ALA B N 1
ATOM 1544 C CA . ALA B 1 71 ? 8.941 -6.784 18.670 1.00 49.74 100 ALA B CA 1
ATOM 1545 C C . ALA B 1 71 ? 9.774 -8.068 18.758 1.00 50.78 100 ALA B C 1
ATOM 1546 O O . ALA B 1 71 ? 10.637 -8.303 17.931 1.00 46.86 100 ALA B O 1
ATOM 1548 N N . ASN B 1 72 ? 9.515 -8.879 19.787 1.00 56.78 101 ASN B N 1
ATOM 1549 C CA . ASN B 1 72 ? 10.218 -10.144 19.969 1.00 60.57 101 ASN B CA 1
ATOM 1550 C C . ASN B 1 72 ? 10.004 -11.073 18.757 1.00 58.89 101 ASN B C 1
ATOM 1551 O O . ASN B 1 72 ? 10.931 -11.756 18.342 1.00 56.30 101 ASN B O 1
ATOM 1556 N N . ARG B 1 73 ? 8.777 -11.113 18.213 1.00 62.46 102 ARG B N 1
ATOM 1557 C CA . ARG B 1 73 ? 8.483 -11.886 16.986 1.00 63.85 102 ARG B CA 1
ATOM 1558 C C . ARG B 1 73 ? 9.318 -11.356 15.801 1.00 58.44 102 ARG B C 1
ATOM 1559 O O . ARG B 1 73 ? 9.826 -12.144 14.990 1.00 58.25 102 ARG B O 1
ATOM 1567 N N . LEU B 1 74 ? 9.424 -10.031 15.661 1.00 54.70 103 LEU B N 1
ATOM 1568 C CA . LEU B 1 74 ? 10.200 -9.457 14.529 1.00 52.44 103 LEU B CA 1
ATOM 1569 C C . LEU B 1 74 ? 11.675 -9.821 14.711 1.00 49.32 103 LEU B C 1
ATOM 1570 O O . LEU B 1 74 ? 12.374 -10.117 13.766 1.00 48.81 103 LEU B O 1
AT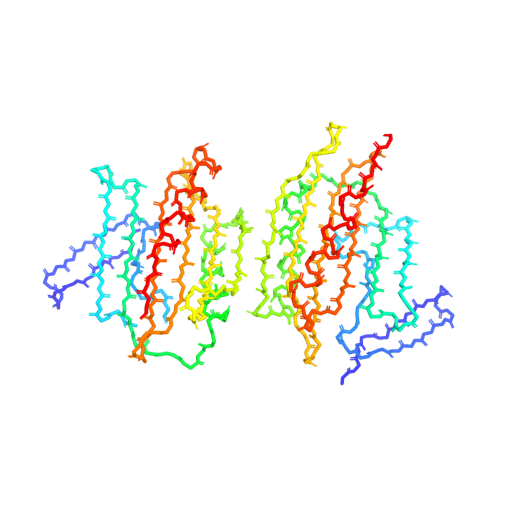OM 1575 N N . LEU B 1 75 ? 12.135 -9.795 15.960 1.00 49.70 104 LEU B N 1
ATOM 1576 C CA . LEU B 1 75 ? 13.511 -10.112 16.303 1.00 51.38 104 LEU B CA 1
ATOM 1577 C C . LEU B 1 75 ? 13.821 -11.560 15.887 1.00 52.89 104 LEU B C 1
ATOM 1578 O O . LEU B 1 75 ? 14.867 -11.798 15.260 1.00 54.13 104 LEU B O 1
ATOM 1583 N N . GLU B 1 76 ? 12.914 -12.497 16.206 1.00 55.96 105 GLU B N 1
ATOM 1584 C CA . GLU B 1 76 ? 13.090 -13.908 15.837 1.00 62.18 105 GLU B CA 1
ATOM 1585 C C . GLU B 1 76 ? 13.142 -14.058 14.302 1.00 62.40 105 GLU B C 1
ATOM 1586 O O . GLU B 1 76 ? 13.934 -14.840 13.787 1.00 63.70 105 GLU B O 1
ATOM 1592 N N . GLN B 1 77 ? 12.254 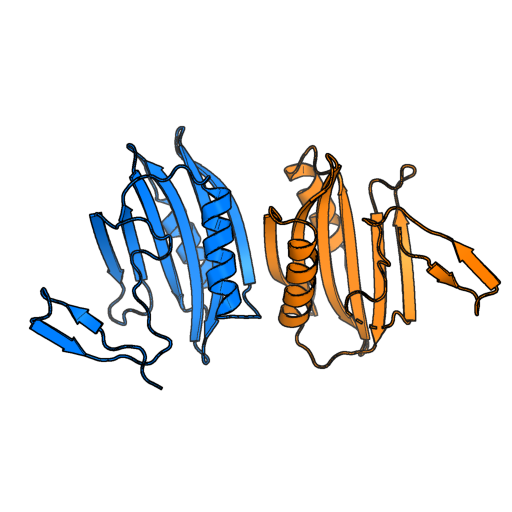-13.354 13.589 1.00 60.30 106 GLN B N 1
ATOM 1593 C CA . GLN B 1 77 ? 12.241 -13.403 12.130 1.00 64.48 106 GLN B CA 1
ATOM 1594 C C . GLN B 1 77 ? 13.588 -12.911 11.586 1.00 61.50 106 GLN B C 1
ATOM 1595 O O . GLN B 1 77 ? 14.146 -13.516 10.673 1.00 66.50 106 GLN B O 1
ATOM 1601 N N . GLN B 1 78 ? 14.100 -11.803 12.133 1.00 56.49 107 GLN B N 1
ATOM 1602 C CA . GLN B 1 78 ? 15.412 -11.257 11.738 1.00 55.92 107 GLN B CA 1
ATOM 1603 C C . GLN B 1 78 ? 16.524 -12.293 11.976 1.00 57.59 107 GLN B C 1
ATOM 1604 O O . GLN B 1 78 ? 17.395 -12.471 11.140 1.00 56.61 107 GLN B O 1
ATOM 1610 N N . ARG B 1 79 ? 16.497 -12.970 13.131 1.00 58.05 108 ARG B N 1
ATOM 1611 C CA . ARG B 1 79 ? 17.543 -13.931 13.492 1.00 62.90 108 ARG B CA 1
ATOM 1612 C C . ARG B 1 79 ? 17.514 -15.167 12.576 1.00 67.83 108 ARG B C 1
ATOM 1613 O O . ARG B 1 79 ? 18.561 -15.787 12.361 1.00 70.01 108 ARG B O 1
ATOM 1621 N N . SER B 1 80 ? 16.326 -15.550 12.086 1.00 68.99 109 SER B N 1
ATOM 1622 C CA . SER B 1 80 ? 16.191 -16.705 11.202 1.00 79.05 109 SER B CA 1
ATOM 1623 C C . SER B 1 80 ? 16.879 -16.427 9.856 1.00 83.68 109 SER B C 1
ATOM 1624 O O . SER B 1 80 ? 17.372 -17.343 9.217 1.00 90.03 109 SER B O 1
ATOM 1627 N N . ARG B 1 81 ? 16.897 -15.154 9.433 1.00 83.15 110 ARG B N 1
ATOM 1628 C CA . ARG B 1 81 ? 17.517 -14.737 8.162 1.00 90.09 110 ARG B CA 1
ATOM 1629 C C . ARG B 1 81 ? 19.007 -14.421 8.378 1.00 87.08 110 ARG B C 1
ATOM 1630 O O . ARG B 1 81 ? 19.794 -14.549 7.458 1.00 92.39 110 ARG B O 1
ATOM 1638 N N . ASP B 1 82 ? 19.378 -13.992 9.589 1.00 79.42 111 ASP B N 1
ATOM 1639 C CA . ASP B 1 82 ? 20.756 -13.563 9.892 1.00 78.61 111 ASP B CA 1
ATOM 1640 C C . ASP B 1 82 ? 21.216 -14.186 11.209 1.00 76.27 111 ASP B C 1
ATOM 1641 O O . ASP B 1 82 ? 20.974 -13.616 12.272 1.00 70.46 111 ASP B O 1
ATOM 1646 N N . PRO B 1 83 ? 21.934 -15.337 11.176 1.00 81.56 112 PRO B N 1
ATOM 1647 C CA . PRO B 1 83 ? 22.412 -16.004 12.398 1.00 81.58 112 PRO B CA 1
ATOM 1648 C C . PRO B 1 83 ? 23.439 -15.224 13.237 1.00 79.93 112 PRO B C 1
ATOM 1649 O O . PRO B 1 83 ? 23.792 -15.654 14.344 1.00 82.44 112 PRO B O 1
ATOM 1653 N N . GLN B 1 84 ? 23.920 -14.096 12.704 1.00 78.37 113 GLN B N 1
ATOM 1654 C CA . GLN B 1 84 ? 24.842 -13.222 13.406 1.00 79.28 113 GLN B CA 1
ATOM 1655 C C . GLN B 1 84 ? 24.192 -11.860 13.680 1.00 72.72 113 GLN B C 1
ATOM 1656 O O . GLN B 1 84 ? 24.880 -10.875 13.874 1.00 72.92 113 GLN B O 1
ATOM 1662 N N . LEU B 1 85 ? 22.859 -11.807 13.677 1.00 67.76 114 LEU B N 1
ATOM 1663 C CA . LEU B 1 85 ? 22.129 -10.568 13.948 1.00 64.25 114 LEU B CA 1
ATOM 1664 C C . LEU B 1 85 ? 22.666 -9.900 15.215 1.00 63.28 114 LEU B C 1
ATOM 1665 O O . LEU B 1 85 ? 22.781 -10.548 16.277 1.00 64.01 114 LEU B O 1
ATOM 1670 N N . GLN B 1 86 ? 22.924 -8.592 15.123 1.00 62.89 115 GLN B N 1
ATOM 1671 C CA . GLN B 1 86 ? 23.301 -7.804 16.286 1.00 64.34 115 GLN B CA 1
ATOM 1672 C C . GLN B 1 86 ? 22.095 -6.976 16.724 1.00 59.81 115 GLN B C 1
ATOM 1673 O O . GLN B 1 86 ? 21.654 -6.098 16.021 1.00 57.15 115 GLN B O 1
ATOM 1679 N N . VAL B 1 87 ? 21.597 -7.224 17.933 1.00 55.49 116 VAL B N 1
ATOM 1680 C CA . VAL B 1 87 ? 20.555 -6.400 18.497 1.00 52.66 116 VAL B CA 1
ATOM 1681 C C . VAL B 1 87 ? 21.231 -5.235 19.228 1.00 53.75 116 VAL B 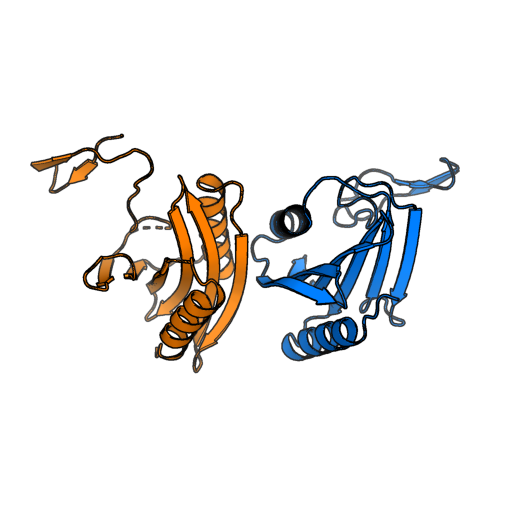C 1
ATOM 1682 O O . VAL B 1 87 ? 22.052 -5.464 20.137 1.00 55.53 116 VAL B O 1
ATOM 1686 N N . VAL B 1 88 ? 20.894 -4.008 18.822 1.00 51.51 117 VAL B N 1
ATOM 1687 C CA . VAL B 1 88 ? 21.426 -2.790 19.414 1.00 53.07 117 VAL B CA 1
ATOM 1688 C C . VAL B 1 88 ? 20.485 -2.370 20.546 1.00 51.78 117 VAL B C 1
ATOM 1689 O O . VAL B 1 88 ? 20.954 -2.072 21.624 1.00 54.77 117 VAL B O 1
ATOM 1693 N N . THR B 1 89 ? 19.167 -2.347 20.284 1.00 51.35 118 THR B N 1
ATOM 1694 C CA . THR B 1 89 ? 18.186 -2.005 21.327 1.00 52.56 118 THR B CA 1
ATOM 1695 C C . THR B 1 89 ? 16.853 -2.690 21.013 1.00 50.56 118 THR B C 1
ATOM 1696 O O . THR B 1 89 ? 16.510 -2.921 19.884 1.00 46.56 118 THR B O 1
ATOM 1700 N N . ASN B 1 90 ? 16.094 -3.040 22.062 1.00 46.79 119 ASN B N 1
ATOM 1701 C CA . ASN B 1 90 ? 14.739 -3.536 21.868 1.00 44.87 119 ASN B CA 1
ATOM 1702 C C . ASN B 1 90 ? 13.959 -3.150 23.122 1.00 47.26 119 ASN B C 1
ATOM 1703 O O . ASN B 1 90 ? 13.993 -3.875 24.090 1.00 48.76 119 ASN B O 1
ATOM 1708 N N . LYS B 1 91 ? 13.357 -1.957 23.120 1.00 47.81 120 LYS B N 1
ATOM 1709 C CA . LYS B 1 91 ? 12.883 -1.435 24.356 1.00 52.78 120 LYS B CA 1
ATOM 1710 C C . LYS B 1 91 ? 11.658 -0.548 24.160 1.00 52.40 120 LYS B C 1
ATOM 1711 O O . LYS B 1 91 ? 11.361 -0.071 23.062 1.00 49.28 120 LYS B O 1
ATOM 1717 N N . SER B 1 92 ? 10.939 -0.387 25.267 1.00 53.50 121 SER B N 1
ATOM 1718 C CA . SER B 1 92 ? 9.798 0.471 25.349 1.00 59.64 121 SER B CA 1
ATOM 1719 C C . SER B 1 92 ? 10.312 1.910 25.446 1.00 64.43 121 SER B C 1
ATOM 1720 O O . SER B 1 92 ? 11.339 2.140 26.081 1.00 69.75 121 SER B O 1
ATOM 1723 N N . ILE B 1 93 ? 9.633 2.856 24.796 1.00 65.64 122 ILE B N 1
ATOM 1724 C CA . ILE B 1 93 ? 10.029 4.243 24.865 1.00 74.47 122 ILE B CA 1
ATOM 1725 C C . ILE B 1 93 ? 8.753 5.077 25.018 1.00 77.97 122 ILE B C 1
ATOM 1726 O O . ILE B 1 93 ? 7.670 4.656 24.609 1.00 76.20 122 ILE B O 1
ATOM 1731 N N . GLU B 1 94 ? 8.929 6.278 25.571 1.00 85.05 123 GLU B N 1
ATOM 1732 C CA . GLU B 1 94 ? 7.912 7.298 25.630 1.00 90.40 123 GLU B CA 1
ATOM 1733 C C . GLU B 1 94 ? 8.233 8.373 24.591 1.00 91.07 123 GLU B C 1
ATOM 1734 O O . GLU B 1 94 ? 9.296 8.999 24.631 1.00 90.82 123 GLU B O 1
ATOM 1740 N N . LEU B 1 95 ? 7.297 8.564 23.660 1.00 90.51 124 LEU B N 1
ATOM 1741 C CA . LEU B 1 95 ? 7.315 9.684 22.758 1.00 93.44 124 LEU B CA 1
ATOM 1742 C C . LEU B 1 95 ? 6.038 10.488 22.993 1.00 94.26 124 LEU B C 1
ATOM 1743 O O . LEU B 1 95 ? 4.941 10.108 22.558 1.00 89.62 124 LEU B O 1
ATOM 1748 N N . LYS B 1 96 ? 6.207 11.553 23.789 1.00 100.42 125 LYS B N 1
ATOM 1749 C CA . LYS B 1 96 ? 5.223 12.584 23.957 1.00 104.51 125 LYS B CA 1
ATOM 1750 C C . LYS B 1 96 ? 3.879 11.928 24.289 1.00 104.21 125 LYS B C 1
ATOM 1751 O O . LYS B 1 96 ? 2.914 12.046 23.541 1.00 105.53 125 LYS B O 1
ATOM 1757 N N . GLY B 1 97 ? 3.851 11.203 25.412 1.00 103.73 126 GLY B N 1
ATOM 1758 C CA . GLY B 1 97 ? 2.625 10.639 25.964 1.00 105.95 126 GLY B CA 1
ATOM 1759 C C . GLY B 1 97 ? 2.382 9.203 25.525 1.00 100.21 126 GLY B C 1
ATOM 1760 O O . GLY B 1 97 ? 1.728 8.451 26.261 1.00 101.18 126 GLY B O 1
ATOM 1761 N N . HIS B 1 98 ? 2.890 8.827 24.335 1.00 93.92 127 HIS B N 1
ATOM 1762 C CA . HIS B 1 98 ? 2.609 7.521 23.721 1.00 89.99 127 HIS B CA 1
ATOM 1763 C C . HIS B 1 98 ? 3.717 6.503 24.030 1.00 82.51 127 HIS B C 1
ATOM 1764 O O . HIS B 1 98 ? 4.902 6.804 23.940 1.00 79.84 127 HIS B O 1
ATOM 1771 N N . THR B 1 99 ? 3.276 5.298 24.390 1.00 78.33 128 THR B N 1
ATOM 1772 C CA . THR B 1 99 ? 4.122 4.131 24.551 1.00 74.16 128 THR B CA 1
ATOM 1773 C C . THR B 1 99 ? 4.421 3.541 23.164 1.00 68.77 128 THR B C 1
ATOM 1774 O O . THR B 1 99 ? 3.498 3.243 22.400 1.00 68.04 128 THR B O 1
ATOM 1778 N N . LEU B 1 100 ? 5.709 3.403 22.855 1.00 65.23 129 LEU B N 1
ATOM 1779 C CA . LEU B 1 100 ? 6.171 2.822 21.608 1.00 62.56 129 LEU B CA 1
ATOM 1780 C C . LEU B 1 100 ? 7.157 1.721 21.980 1.00 57.94 129 LEU B C 1
ATOM 1781 O O . LEU B 1 100 ? 7.651 1.689 23.106 1.00 57.20 129 LEU B O 1
ATOM 1786 N N . GLN B 1 101 ? 7.404 0.813 21.044 1.00 52.81 130 GLN B N 1
ATOM 1787 C CA . GLN B 1 101 ? 8.474 -0.147 21.155 1.00 50.36 130 GLN B CA 1
ATOM 1788 C C . GLN B 1 101 ? 9.464 0.136 20.025 1.00 48.85 130 GLN B C 1
ATOM 1789 O O . GLN B 1 101 ? 9.051 0.365 18.868 1.00 46.64 130 GLN B O 1
ATOM 1795 N N . GLN B 1 102 ? 10.761 0.134 20.353 1.00 49.20 131 GLN B N 1
ATOM 1796 C CA . GLN B 1 102 ? 11.786 0.383 19.353 1.00 48.65 131 GLN B CA 1
ATOM 1797 C C . GLN B 1 102 ? 12.791 -0.763 19.320 1.00 45.80 131 GLN B C 1
ATOM 1798 O O . GLN B 1 102 ? 13.435 -1.064 20.319 1.00 46.05 131 GLN B O 1
ATOM 1804 N N . LEU B 1 103 ? 12.964 -1.351 18.144 1.00 43.33 132 LEU B N 1
ATOM 1805 C CA . LEU B 1 103 ? 13.877 -2.459 17.926 1.00 43.48 132 LEU B CA 1
ATOM 1806 C C . LEU B 1 103 ? 14.900 -2.054 16.858 1.00 45.10 132 LEU B C 1
ATOM 1807 O O . LEU B 1 103 ? 14.549 -1.882 15.681 1.00 44.03 132 LEU B O 1
ATOM 1812 N N . ASP B 1 104 ? 16.150 -1.879 17.292 1.00 46.92 133 ASP B N 1
ATOM 1813 C CA . ASP B 1 104 ? 17.241 -1.512 16.409 1.00 46.79 133 ASP B CA 1
ATOM 1814 C C . ASP B 1 104 ? 18.195 -2.710 16.330 1.00 47.07 133 ASP B C 1
ATOM 1815 O O . ASP B 1 104 ? 18.486 -3.390 17.338 1.00 45.63 133 ASP B O 1
ATOM 1820 N N . SER B 1 105 ? 18.711 -2.961 15.135 1.00 47.48 134 SER B N 1
ATOM 1821 C CA . SER B 1 105 ? 19.540 -4.127 14.895 1.00 49.01 134 SER B CA 1
ATOM 1822 C C . SER B 1 105 ? 20.441 -3.849 13.690 1.00 51.83 134 SER B C 1
ATOM 1823 O O . SER B 1 105 ? 20.093 -2.976 12.821 1.00 48.39 134 SER B O 1
ATOM 1826 N N . ILE B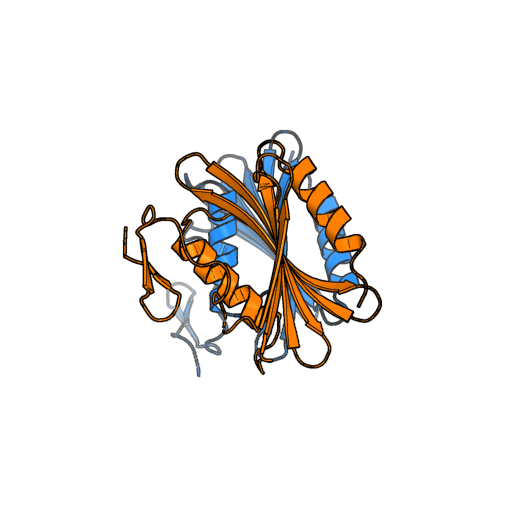 1 106 ? 21.595 -4.542 13.670 1.00 52.76 135 ILE B N 1
ATOM 1827 C CA . ILE B 1 106 ? 22.461 -4.576 12.490 1.00 58.14 135 ILE B CA 1
ATOM 1828 C C . ILE B 1 106 ? 22.250 -5.929 11.805 1.00 59.02 135 ILE B C 1
ATOM 1829 O O . ILE B 1 106 ? 22.494 -7.003 12.406 1.00 58.84 135 ILE B O 1
ATOM 1834 N N . ILE B 1 107 ? 21.743 -5.861 10.569 1.00 58.54 136 ILE B N 1
ATOM 1835 C CA . ILE B 1 107 ? 21.334 -7.019 9.820 1.00 61.16 136 ILE B CA 1
ATOM 1836 C C . ILE B 1 107 ? 22.309 -7.162 8.650 1.00 66.85 136 ILE B C 1
ATOM 1837 O O . ILE B 1 107 ? 22.584 -6.186 7.935 1.00 68.17 136 ILE B O 1
ATOM 1842 N N . SER B 1 108 ? 22.815 -8.383 8.463 1.00 69.77 137 SER B N 1
ATOM 1843 C CA . SER B 1 108 ? 23.783 -8.683 7.432 1.00 76.71 137 SER B CA 1
ATOM 1844 C C . SER B 1 108 ? 23.241 -9.809 6.555 1.00 79.89 137 SER B C 1
ATOM 1845 O O . SER B 1 108 ? 22.651 -10.757 7.053 1.00 77.13 137 SER B O 1
ATOM 1848 N N . ALA B 1 109 ? 23.467 -9.697 5.243 1.00 85.32 138 ALA B N 1
ATOM 1849 C CA . ALA B 1 109 ? 23.214 -10.776 4.304 1.00 91.40 138 ALA B CA 1
ATOM 1850 C C . ALA B 1 109 ? 24.089 -10.552 3.064 1.00 98.45 138 ALA B C 1
ATOM 1851 O O . ALA B 1 109 ? 24.041 -9.478 2.461 1.00 98.40 138 ALA B O 1
ATOM 1853 N N . LYS B 1 110 ? 24.921 -11.548 2.731 1.00 104.95 139 LYS B N 1
ATOM 1854 C CA . LYS B 1 110 ? 25.591 -11.646 1.422 1.00 114.24 139 LYS B CA 1
ATOM 1855 C C . LYS B 1 110 ? 26.432 -10.399 1.127 1.00 115.52 139 LYS B C 1
ATOM 1856 O O . LYS B 1 110 ? 26.399 -9.906 0.027 1.00 121.04 139 LYS B O 1
ATOM 1862 N N . GLY B 1 111 ? 27.158 -9.881 2.122 1.00 116.54 140 GLY B N 1
ATOM 1863 C CA . GLY B 1 111 ? 28.022 -8.709 1.924 1.00 117.97 140 GLY B CA 1
ATOM 1864 C C . GLY B 1 111 ? 27.259 -7.391 1.779 1.00 113.53 140 GLY B C 1
ATOM 1865 O O . GLY B 1 111 ? 27.839 -6.401 1.313 1.00 114.84 140 GLY B O 1
ATOM 1866 N N . GLN B 1 112 ? 25.962 -7.388 2.124 1.00 104.22 141 GLN B N 1
ATOM 1867 C CA . GLN B 1 112 ? 25.192 -6.183 2.432 1.00 97.27 141 GLN B CA 1
ATOM 1868 C C . GLN B 1 112 ? 25.029 -6.126 3.965 1.00 90.32 141 GLN B C 1
ATOM 1869 O O . GLN B 1 112 ? 24.854 -7.160 4.601 1.00 85.13 141 GLN B O 1
ATOM 1875 N N . THR B 1 113 ? 25.093 -4.929 4.550 1.00 86.79 142 THR B N 1
ATOM 1876 C CA . THR B 1 113 ? 24.884 -4.730 5.989 1.00 85.00 142 THR B CA 1
ATOM 1877 C C . THR B 1 113 ? 24.118 -3.423 6.164 1.00 79.38 142 THR B C 1
ATOM 1878 O O . THR B 1 113 ? 24.447 -2.419 5.517 1.00 77.69 142 THR B O 1
ATOM 1882 N N . ALA B 1 114 ? 23.073 -3.467 6.992 1.00 71.99 143 ALA B N 1
ATOM 1883 C CA . ALA B 1 114 ? 22.187 -2.334 7.178 1.00 69.49 143 ALA B CA 1
ATOM 1884 C C . ALA B 1 114 ? 21.897 -2.132 8.667 1.00 64.56 143 ALA B C 1
ATOM 1885 O O . ALA B 1 114 ? 21.889 -3.097 9.462 1.00 62.93 143 ALA B O 1
ATOM 1887 N N . TYR B 1 115 ? 21.641 -0.868 9.021 1.00 62.80 144 TYR B N 1
ATOM 1888 C CA . TYR B 1 115 ? 21.066 -0.514 10.321 1.00 59.78 144 TYR B CA 1
ATOM 1889 C C . TYR B 1 115 ? 19.548 -0.479 10.145 1.00 54.64 144 TYR B C 1
ATOM 1890 O O . TYR B 1 115 ? 19.032 0.207 9.243 1.00 54.36 144 TYR B O 1
ATOM 1899 N N . SER B 1 116 ? 18.849 -1.265 10.951 1.00 52.68 145 SER B N 1
ATOM 1900 C CA . SER B 1 116 ? 17.404 -1.341 10.947 1.00 51.26 145 SER B CA 1
ATOM 1901 C C . SER B 1 116 ? 16.899 -0.745 12.265 1.00 50.40 145 SER B C 1
ATOM 1902 O O . SER B 1 116 ? 17.397 -1.122 13.351 1.00 49.67 145 SER B O 1
ATOM 1905 N N . SER B 1 117 ? 15.976 0.220 12.159 1.00 49.95 146 SER B N 1
ATOM 1906 C CA . SER B 1 117 ? 15.266 0.752 13.327 1.00 51.83 146 SER B CA 1
ATOM 1907 C C . SER B 1 117 ? 13.766 0.597 13.088 1.00 50.15 146 SER B C 1
ATOM 1908 O O . SER B 1 117 ? 13.244 1.141 12.107 1.00 48.96 146 SER B O 1
ATOM 1911 N N . ILE B 1 118 ? 13.093 -0.160 13.954 1.00 47.32 147 ILE B N 1
ATOM 1912 C CA . ILE B 1 118 ? 11.672 -0.405 13.821 1.00 47.70 147 ILE B CA 1
ATOM 1913 C C . ILE B 1 118 ? 10.963 0.147 15.048 1.00 48.43 147 ILE B C 1
ATOM 1914 O O . ILE B 1 118 ? 11.338 -0.165 16.199 1.00 46.44 147 ILE B O 1
ATOM 1919 N N . VAL B 1 119 ? 9.927 0.944 14.807 1.00 46.98 148 VAL B N 1
ATOM 1920 C CA . VAL B 1 119 ? 9.125 1.478 15.888 1.00 50.25 148 VAL B CA 1
ATOM 1921 C C . VAL B 1 119 ? 7.710 0.914 15.730 1.00 48.51 148 VAL B C 1
ATOM 1922 O O . VAL B 1 119 ? 7.128 0.945 14.643 1.00 46.15 148 VAL B O 1
ATOM 1926 N N . LEU B 1 120 ? 7.166 0.374 16.813 1.00 47.93 149 LEU B N 1
ATOM 1927 C CA . LEU B 1 120 ? 5.815 -0.164 16.846 1.00 50.19 149 LEU B CA 1
ATOM 1928 C C . LEU B 1 120 ? 4.974 0.673 17.804 1.00 52.08 149 LEU B C 1
ATOM 1929 O O . LEU B 1 120 ? 5.464 1.141 18.838 1.00 50.51 149 LEU B O 1
ATOM 1934 N N . GLY B 1 121 ? 3.700 0.811 17.460 1.00 55.51 150 GLY B N 1
ATOM 1935 C CA . GLY B 1 121 ? 2.793 1.562 18.273 1.00 60.34 150 GLY B CA 1
ATOM 1936 C C . GLY B 1 121 ? 1.362 1.207 17.963 1.00 62.75 150 GLY B C 1
ATOM 1937 O O . GLY B 1 121 ? 1.039 0.546 16.982 1.00 61.39 150 GLY B O 1
ATOM 1938 N N . LYS B 1 122 ? 0.495 1.677 18.837 1.00 67.34 151 LYS B N 1
ATOM 1939 C CA . LYS B 1 122 ? -0.912 1.541 18.715 1.00 74.28 151 LYS B CA 1
ATOM 1940 C C . LYS B 1 122 ? -1.458 2.950 18.520 1.00 78.57 151 LYS B C 1
ATOM 1941 O O . LYS B 1 122 ? -1.348 3.782 19.437 1.00 81.57 151 LYS B O 1
ATOM 1947 N N . VAL B 1 123 ? -2.023 3.196 17.336 1.00 81.53 152 VAL B N 1
ATOM 1948 C CA . VAL B 1 123 ? -2.628 4.477 16.994 1.00 87.82 152 VAL B CA 1
ATOM 1949 C C . VAL B 1 123 ? -4.051 4.229 16.486 1.00 93.15 152 VAL B C 1
ATOM 1950 O O . VAL B 1 123 ? -4.238 3.492 15.519 1.00 92.93 152 VAL B O 1
ATOM 1954 N N . ASP B 1 124 ? -5.032 4.868 17.132 1.00 100.28 153 ASP B N 1
ATOM 1955 C CA . ASP B 1 124 ? -6.438 4.844 16.701 1.00 106.33 153 ASP B CA 1
ATOM 1956 C C . ASP B 1 124 ? -6.887 3.385 16.532 1.00 105.96 153 ASP B C 1
ATOM 1957 O O . ASP B 1 124 ? -7.484 3.014 15.513 1.00 109.65 153 ASP B O 1
ATOM 1962 N N . ASN B 1 125 ? -6.570 2.570 17.547 1.00 101.98 154 ASN B N 1
ATOM 1963 C CA . ASN B 1 125 ? -6.893 1.150 17.604 1.00 102.21 154 ASN B CA 1
ATOM 1964 C C . ASN B 1 125 ? -6.395 0.434 16.338 1.00 97.99 154 ASN B C 1
ATOM 1965 O O . ASN B 1 125 ? -7.120 -0.347 15.730 1.00 101.96 154 ASN B O 1
ATOM 1970 N N . GLN B 1 126 ? -5.139 0.701 15.958 1.00 90.71 155 GLN B N 1
ATOM 1971 C CA . GLN B 1 126 ? -4.477 0.025 14.844 1.00 86.55 155 GLN B CA 1
ATOM 1972 C C . GLN B 1 126 ? -3.000 -0.153 15.183 1.00 77.49 155 GLN B C 1
ATOM 1973 O O . GLN B 1 126 ? -2.450 0.641 15.958 1.00 74.92 155 GLN B O 1
ATOM 1979 N N . LEU B 1 127 ? -2.378 -1.175 14.579 1.00 74.39 156 LEU B N 1
ATOM 1980 C CA . LEU B 1 127 ? -0.945 -1.402 14.743 1.00 67.70 156 LEU B CA 1
ATOM 1981 C C . LEU B 1 127 ? -0.167 -0.560 13.728 1.00 63.33 156 LEU B C 1
ATOM 1982 O O . LEU B 1 127 ? -0.311 -0.732 12.532 1.00 64.88 156 LEU B O 1
ATOM 1987 N N . LEU B 1 128 ? 0.656 0.349 14.246 1.00 60.93 157 LEU B N 1
ATOM 1988 C CA . LEU B 1 128 ? 1.551 1.157 13.475 1.00 59.77 157 LEU B CA 1
ATOM 1989 C C . LEU B 1 128 ? 2.949 0.536 13.526 1.00 55.39 157 LEU B C 1
ATOM 1990 O O . LEU B 1 128 ? 3.457 0.228 14.601 1.00 52.38 157 LEU B O 1
ATOM 1995 N N . THR B 1 129 ? 3.548 0.376 12.343 1.00 55.14 158 THR B N 1
ATOM 1996 C CA . THR B 1 129 ? 4.886 -0.117 12.165 1.00 54.89 158 THR B CA 1
ATOM 1997 C C . THR B 1 129 ? 5.653 0.886 11.301 1.00 52.92 158 THR B C 1
ATOM 1998 O O . THR B 1 129 ? 5.191 1.228 10.210 1.00 55.13 158 THR B O 1
ATOM 2002 N N . ILE B 1 130 ? 6.803 1.356 11.794 1.00 50.15 159 ILE B N 1
ATOM 2003 C CA . ILE B 1 130 ? 7.712 2.198 11.002 1.00 51.33 159 ILE B CA 1
ATOM 2004 C C . ILE B 1 130 ? 9.069 1.511 10.983 1.00 50.45 159 ILE B C 1
ATOM 2005 O O . ILE B 1 130 ? 9.681 1.261 12.054 1.00 47.20 159 ILE B O 1
ATOM 2010 N N . GLN B 1 131 ? 9.537 1.199 9.771 1.00 50.56 160 GLN B N 1
ATOM 2011 C CA . GLN B 1 131 ? 10.801 0.535 9.595 1.00 48.75 160 GLN B CA 1
ATOM 2012 C C . GLN B 1 131 ? 11.741 1.455 8.826 1.00 49.70 160 GLN B C 1
ATOM 2013 O O . GLN B 1 131 ? 11.439 1.832 7.700 1.00 49.52 160 GLN B O 1
ATOM 2019 N N . VAL B 1 132 ? 12.852 1.805 9.479 1.00 48.62 161 VAL B N 1
ATOM 2020 C CA . VAL B 1 132 ? 13.902 2.631 8.918 1.00 53.36 161 VAL B CA 1
ATOM 2021 C C . VAL B 1 132 ? 15.088 1.728 8.583 1.00 53.55 161 VAL B C 1
ATOM 2022 O O . VAL B 1 132 ? 15.605 1.048 9.454 1.00 51.92 161 VAL B O 1
ATOM 2026 N N . THR B 1 133 ? 15.542 1.748 7.326 1.00 53.25 162 THR B N 1
ATOM 2027 C CA . THR B 1 133 ? 16.722 0.978 6.964 1.00 55.52 162 THR B CA 1
ATOM 2028 C C . THR B 1 133 ? 17.735 1.892 6.277 1.00 60.15 162 THR B C 1
ATOM 2029 O O . THR B 1 133 ? 17.381 2.654 5.357 1.00 61.51 162 THR B O 1
ATOM 2033 N N . LEU B 1 134 ? 18.977 1.816 6.769 1.00 61.08 163 LEU B N 1
ATOM 2034 C CA . LEU B 1 134 ? 20.061 2.702 6.342 1.00 68.38 163 LEU B CA 1
ATOM 2035 C C . LEU B 1 134 ? 21.324 1.867 6.145 1.00 69.28 163 LEU B C 1
ATOM 2036 O O . LEU B 1 134 ? 21.546 0.883 6.853 1.00 66.28 163 LEU B O 1
ATOM 2041 N N . PRO B 1 135 ? 22.226 2.245 5.220 1.00 74.95 164 PRO B N 1
ATOM 2042 C CA . PRO B 1 135 ? 23.551 1.631 5.151 1.00 80.12 164 PRO B CA 1
ATOM 2043 C C . PRO B 1 135 ? 24.271 1.789 6.493 1.00 83.27 164 PRO B C 1
ATOM 2044 O O . PRO B 1 135 ? 24.123 2.813 7.148 1.00 88.40 164 PRO B O 1
ATOM 2048 N N . ALA B 1 136 ? 25.005 0.755 6.904 1.00 86.34 165 ALA B N 1
ATOM 2049 C CA . ALA B 1 136 ? 25.595 0.680 8.242 1.00 84.34 165 ALA B CA 1
ATOM 2050 C C . ALA B 1 136 ? 27.118 0.871 8.196 1.00 92.63 165 ALA B C 1
ATOM 2051 O O . ALA B 1 136 ? 27.792 0.539 9.162 1.00 94.40 165 ALA B O 1
ATOM 2053 N N . ASP B 1 137 ? 27.633 1.391 7.074 1.00 115.34 166 ASP B N 1
ATOM 2054 C CA . ASP B 1 137 ? 29.066 1.595 6.852 1.00 122.91 166 ASP B CA 1
ATOM 2055 C C . ASP B 1 137 ? 29.639 2.421 8.009 1.00 124.72 166 ASP B C 1
ATOM 2056 O O . ASP B 1 137 ? 30.704 2.102 8.546 1.00 130.35 166 ASP B O 1
ATOM 2061 N N . ASN B 1 138 ? 28.923 3.493 8.363 1.00 121.32 167 ASN B N 1
ATOM 2062 C CA . ASN B 1 138 ? 29.136 4.231 9.598 1.00 123.31 167 ASN B CA 1
ATOM 2063 C C . ASN B 1 138 ? 27.981 3.910 10.544 1.00 116.44 167 ASN B C 1
ATOM 2064 O O . ASN B 1 138 ? 26.913 4.512 10.435 1.00 112.90 167 ASN B O 1
ATOM 2069 N N . GLN B 1 139 ? 28.219 2.975 11.467 1.00 116.53 168 GLN B N 1
ATOM 2070 C CA . GLN B 1 139 ? 27.192 2.487 12.391 1.00 111.24 168 GLN B CA 1
ATOM 2071 C C . GLN B 1 139 ? 26.637 3.648 13.234 1.00 110.33 168 GLN B C 1
ATOM 2072 O O . GLN B 1 139 ? 25.420 3.747 13.448 1.00 104.94 168 GLN B O 1
ATOM 2078 N N . GLN B 1 140 ? 27.537 4.517 13.713 1.00 115.90 169 GLN B N 1
ATOM 2079 C CA . GLN B 1 140 ? 27.178 5.645 14.579 1.00 117.66 169 GLN B CA 1
ATOM 2080 C C . GLN B 1 140 ? 26.328 6.668 13.817 1.00 113.43 169 GLN B C 1
ATOM 2081 O O . GLN B 1 140 ? 25.375 7.203 14.382 1.00 110.72 169 GLN B O 1
ATOM 2087 N N . LYS B 1 141 ? 26.683 6.956 12.558 1.00 113.84 170 LYS B N 1
ATOM 2088 C CA . LYS B 1 141 ? 25.913 7.923 11.766 1.00 112.47 170 LYS B CA 1
ATOM 2089 C C . LYS B 1 141 ? 24.524 7.349 11.442 1.00 104.08 170 LYS B C 1
ATOM 2090 O O . LYS B 1 141 ? 23.545 8.085 11.459 1.00 101.70 170 LYS B O 1
ATOM 2096 N N . ALA B 1 142 ? 24.443 6.046 11.147 1.00 99.67 171 ALA B N 1
ATOM 2097 C CA . ALA B 1 142 ? 23.157 5.406 10.835 1.00 93.45 171 ALA B CA 1
ATOM 2098 C C . ALA B 1 142 ? 22.248 5.470 12.068 1.00 90.26 171 ALA B C 1
ATOM 2099 O O . ALA B 1 142 ? 21.092 5.879 11.963 1.00 86.00 171 ALA B O 1
ATOM 2101 N N . GLN B 1 143 ? 22.800 5.117 13.236 1.00 93.10 172 GLN B N 1
ATOM 2102 C CA . GLN B 1 143 ? 22.051 5.170 14.488 1.00 93.66 172 GLN B CA 1
ATOM 2103 C C . GLN B 1 143 ? 21.517 6.594 14.729 1.00 95.72 172 GLN B C 1
ATOM 2104 O O . GLN B 1 143 ? 20.349 6.772 15.065 1.00 91.68 172 GLN B O 1
ATOM 2110 N N . THR B 1 144 ? 22.381 7.602 14.572 1.00 102.50 173 THR B N 1
ATOM 2111 C CA . THR B 1 144 ? 21.993 8.997 14.811 1.00 106.15 173 THR B CA 1
ATOM 2112 C C . THR B 1 144 ? 20.852 9.402 13.870 1.00 101.63 173 THR B C 1
ATOM 2113 O O . THR B 1 144 ? 19.910 10.065 14.305 1.00 102.20 173 THR B O 1
ATOM 2117 N N . THR B 1 145 ? 20.970 9.047 12.584 1.00 98.13 174 THR B N 1
ATOM 2118 C CA . THR B 1 145 ? 19.982 9.423 11.566 1.00 94.89 174 THR B CA 1
ATOM 2119 C C . THR B 1 145 ? 18.621 8.817 11.948 1.00 89.33 174 THR B C 1
ATOM 2120 O O . THR B 1 145 ? 17.600 9.507 11.954 1.00 87.33 174 THR B O 1
ATOM 2124 N N . ALA B 1 146 ? 18.617 7.523 12.290 1.00 87.01 175 ALA B N 1
ATOM 2125 C CA . ALA B 1 146 ? 17.385 6.824 12.676 1.00 81.84 175 ALA B CA 1
ATOM 2126 C C . ALA B 1 146 ? 16.755 7.469 13.926 1.00 85.23 175 ALA B C 1
ATOM 2127 O O . ALA B 1 146 ? 15.544 7.716 13.927 1.00 84.23 175 ALA B O 1
ATOM 2129 N N . GLU B 1 147 ? 17.566 7.718 14.975 1.00 87.17 176 GLU B N 1
ATOM 2130 C CA . GLU B 1 147 ? 17.129 8.387 16.217 1.00 91.93 176 GLU B CA 1
ATOM 2131 C C . GLU B 1 147 ? 16.458 9.728 15.888 1.00 94.25 176 GLU B C 1
ATOM 2132 O O . GLU B 1 147 ? 15.415 10.081 16.476 1.00 96.20 176 GLU B O 1
ATOM 2138 N N . ASN B 1 148 ? 17.101 10.492 14.996 1.00 94.38 177 ASN B N 1
ATOM 2139 C CA . ASN B 1 148 ? 16.644 11.820 14.653 1.00 99.31 177 ASN B CA 1
ATOM 2140 C C . ASN B 1 148 ? 15.261 11.707 13.995 1.00 94.85 177 ASN B C 1
ATOM 2141 O O . ASN B 1 148 ? 14.352 12.473 14.326 1.00 96.56 177 ASN B O 1
ATOM 2146 N N . ILE B 1 149 ? 15.081 10.716 13.110 1.00 93.35 178 ILE B N 1
ATOM 2147 C CA . ILE B 1 149 ? 13.784 10.501 12.468 1.00 89.06 178 ILE B CA 1
ATOM 2148 C C . ILE B 1 149 ? 12.737 10.187 13.552 1.00 89.69 178 ILE B C 1
ATOM 2149 O O . ILE B 1 149 ? 11.674 10.798 13.611 1.00 89.98 178 ILE B O 1
ATOM 2154 N N . ILE B 1 150 ? 13.056 9.233 14.431 1.00 89.36 179 ILE B N 1
ATOM 2155 C CA . ILE B 1 150 ? 12.115 8.757 15.443 1.00 90.08 179 ILE B CA 1
ATOM 2156 C C . ILE B 1 150 ? 11.738 9.902 16.398 1.00 95.32 179 ILE B C 1
ATOM 2157 O O . ILE B 1 150 ? 10.590 9.983 16.819 1.00 98.49 179 ILE B O 1
ATOM 2162 N N . ASN B 1 151 ? 12.686 10.795 16.708 1.00 98.48 180 ASN B N 1
ATOM 2163 C CA . ASN B 1 151 ? 12.440 11.933 17.600 1.00 105.32 180 ASN B CA 1
ATOM 2164 C C . ASN B 1 151 ? 11.310 12.833 17.067 1.00 105.36 180 ASN B C 1
ATOM 2165 O O . ASN B 1 151 ? 10.678 13.552 17.852 1.00 109.56 180 ASN B O 1
ATOM 2170 N N . THR B 1 152 ? 11.069 12.826 15.751 1.00 101.94 181 THR B N 1
ATOM 2171 C CA . THR B 1 152 ? 10.106 13.747 15.131 1.00 103.92 181 THR B CA 1
ATOM 2172 C C . THR B 1 152 ? 8.672 13.207 15.219 1.00 100.36 181 THR B C 1
ATOM 2173 O O . THR B 1 152 ? 7.722 13.943 14.970 1.00 101.77 181 THR B O 1
ATOM 2177 N N . LEU B 1 153 ? 8.518 11.931 15.579 1.00 94.96 182 LEU B N 1
ATOM 2178 C CA . LEU B 1 153 ? 7.231 11.259 15.486 1.00 91.56 182 LEU B CA 1
ATOM 2179 C C . LEU B 1 153 ? 6.241 11.867 16.481 1.00 94.36 182 LEU B C 1
ATOM 2180 O O . LEU B 1 153 ? 6.530 11.971 17.668 1.00 96.51 182 LEU B O 1
ATOM 2185 N N . VAL B 1 154 ? 5.049 12.198 15.986 1.00 94.16 183 VAL B N 1
ATOM 2186 C CA . VAL B 1 154 ? 4.036 12.818 16.802 1.00 98.14 183 VAL B CA 1
ATOM 2187 C C . VAL B 1 154 ? 2.723 12.087 16.531 1.00 96.75 183 VAL B C 1
ATOM 2188 O O . VAL B 1 154 ? 2.245 12.074 15.412 1.00 93.46 183 VAL B O 1
ATOM 2192 N N . ILE B 1 155 ? 2.197 11.460 17.580 1.00 97.70 184 ILE B N 1
ATOM 2193 C CA . ILE B 1 155 ? 0.912 10.805 17.564 1.00 99.92 184 ILE B CA 1
ATOM 2194 C C . ILE B 1 155 ? -0.048 11.592 18.467 1.00 105.67 184 ILE B C 1
ATOM 2195 O O . ILE B 1 155 ? -1.226 11.718 18.149 1.00 108.06 184 ILE B O 1
#

Foldseek 3Di:
DWDPWDADPPRPDIDIHRNPDDDPPCLLVFDWPDWDWDADPVRQWIKIKTKGAADPDDQLRSLVSVVVVQCVQPVPKAWPDWDWDDAPNWTKTWTWIWGDDPRFIWIWIWIWTQDPRIIIIMITIHGCPPVVVRVVVNVVVVVVDHDD/DDKDADPPRPDIDDDDPLDDDPAVLVHFPDWDWDADPVNQKIKIKTKAAADPDDQLRSLVSVVVVLCVSAVPKAWPDWDWDDQPNFIKTWTWIWGDDDPFIWIWIWIWGADPNIIIIMIIIHGCPPVVVRVVVVVVVVNPDDD

Secondary structure (DSSP, 8-state):
-B-S-EEEGGGTEEE--BTT---SS-TTSPPEEEEEEEE-TTSSSEEEEEEEE--SS-HHHHHHHHHHHHHHH-TTPEEEEEEEEEETTEEEEEEEEEEEETTEEEEEEEEEEE-SSEEEEEEEEEE-SSHHHHHHHHHHHHHT----/--EEEEGGGTEEEE--TT---SS----EEEEEEEE-TTSSSEEEEEEE---SS-HHHHHHHHHHHHHHH-TTPEEEEEEEEEETTEEEEEEEEEEEETTEEEEEEEEEEE-SSSEEEEEEEEE-SSHHHHHHHHHHHHHT---

InterPro domains:
  IPR014894 Inner membrane lipoprotein DcrB/EagT6 [PF08786] (51-181)
  IPR046406 Inner membrane lipoprotein DcrB [MF_02248] (1-185)
  IPR046406 Inner membrane lipoprotein DcrB [NF008627] (1-185)

Organism: Salmonella typhimurium (strain LT2 / SGSC1412 / ATCC 700720) (NCBI:txid99287)

Nearest PDB structures (foldseek):
  6e8a-assembly1_A-3  TM=1.007E+00  e=3.520E-26  Salmonella enterica subsp. enterica serovar Typhimurium
  6e8a-assembly2_B-2  TM=9.891E-01  e=1.003E-21  Salmonella enterica subsp. enterica serovar Typhimurium
  2xb3-assembly1_A  TM=6.612E-01  e=3.499E-05  Thermosynechococcus vestitus BP-1
  1tu1-assembly1_A  TM=5.088E-01  e=3.518E-06  Pseudomonas aeruginosa PAO1
  4pws-assembly1_A  TM=6.147E-01  e=2.650E-03  Mycobacterium tuberculosis

Radius of gyration: 21.76 Å; Cα contacts (8 Å, |Δi|>4): 563; chains: 2; bounding box: 52×49×66 Å